Protein AF-A0A165WGK8-F1 (afdb_monomer_lite)

pLDDT: mean 76.33, std 13.28, range [49.16, 93.75]

Structure (mmCIF, N/CA/C/O backbone):
data_AF-A0A165WGK8-F1
#
_entry.id   AF-A0A165WGK8-F1
#
loop_
_atom_site.group_PDB
_atom_site.id
_atom_site.type_symbol
_atom_site.label_atom_id
_atom_site.label_alt_id
_atom_site.label_comp_id
_atom_site.label_asym_id
_atom_site.label_entity_id
_atom_site.label_seq_id
_atom_site.pdbx_PDB_ins_code
_atom_site.Cartn_x
_atom_site.Cartn_y
_atom_site.Cartn_z
_atom_site.occupancy
_atom_site.B_iso_or_equiv
_atom_site.auth_seq_id
_atom_site.auth_comp_id
_atom_site.auth_asym_id
_atom_site.auth_atom_id
_atom_site.pdbx_PDB_model_num
ATOM 1 N N . MET A 1 1 ? 7.327 5.674 -66.334 1.00 56.38 1 MET A N 1
ATOM 2 C CA . MET A 1 1 ? 7.448 6.555 -65.150 1.00 56.38 1 MET A CA 1
ATOM 3 C C . MET A 1 1 ? 8.064 5.752 -64.011 1.00 56.38 1 MET A C 1
ATOM 5 O O . MET A 1 1 ? 7.457 4.780 -63.579 1.00 56.38 1 MET A O 1
ATOM 9 N N . GLY A 1 2 ? 9.295 6.072 -63.603 1.00 68.62 2 GLY A N 1
ATOM 10 C CA . GLY A 1 2 ? 10.013 5.333 -62.555 1.00 68.62 2 GLY A CA 1
ATOM 11 C C . GLY A 1 2 ? 9.519 5.688 -61.149 1.00 68.62 2 GLY A C 1
ATOM 12 O O . GLY A 1 2 ? 9.158 6.834 -60.891 1.00 68.62 2 GLY A O 1
ATOM 13 N N . ARG A 1 3 ? 9.489 4.710 -60.235 1.00 69.25 3 ARG A N 1
ATOM 14 C CA . ARG A 1 3 ? 9.182 4.940 -58.815 1.00 69.25 3 ARG A CA 1
ATOM 15 C C . ARG A 1 3 ? 10.353 5.679 -58.163 1.00 69.25 3 ARG A C 1
ATOM 17 O O . ARG A 1 3 ? 11.430 5.109 -58.029 1.00 69.25 3 ARG A O 1
ATOM 24 N N . ILE A 1 4 ? 10.133 6.926 -57.756 1.00 75.62 4 ILE A N 1
ATOM 25 C CA . ILE A 1 4 ? 11.110 7.715 -56.997 1.00 75.62 4 ILE A CA 1
ATOM 26 C C . ILE A 1 4 ? 11.235 7.114 -55.590 1.00 75.62 4 ILE A C 1
ATOM 28 O O . ILE A 1 4 ? 10.229 6.784 -54.952 1.00 75.62 4 ILE A O 1
ATOM 32 N N . SER A 1 5 ? 12.467 6.933 -55.110 1.00 78.44 5 SER A N 1
ATOM 33 C CA . SER A 1 5 ? 12.721 6.446 -53.756 1.00 78.44 5 SER A CA 1
ATOM 34 C C . SER A 1 5 ? 12.249 7.470 -52.729 1.00 78.44 5 SER A C 1
ATOM 36 O O . SER A 1 5 ? 12.609 8.638 -52.785 1.00 78.44 5 SER A O 1
ATOM 38 N N . LYS A 1 6 ? 11.465 7.017 -51.746 1.00 84.06 6 LYS A N 1
ATOM 39 C CA . LYS A 1 6 ? 10.939 7.866 -50.663 1.00 84.06 6 LYS A CA 1
ATOM 40 C C . LYS A 1 6 ? 12.032 8.498 -49.783 1.00 84.06 6 LYS A C 1
ATOM 42 O O . LYS A 1 6 ? 11.754 9.472 -49.097 1.00 84.06 6 LYS A O 1
ATOM 47 N N . TYR A 1 7 ? 13.227 7.913 -49.775 1.00 90.44 7 TYR A N 1
ATOM 48 C CA . TYR A 1 7 ? 14.393 8.386 -49.032 1.00 90.44 7 TYR A CA 1
ATOM 49 C C . TYR A 1 7 ? 15.598 8.333 -49.959 1.00 90.44 7 TYR A C 1
ATOM 51 O O . TYR A 1 7 ? 15.768 7.334 -50.664 1.00 90.44 7 TYR A O 1
ATOM 59 N N . ASN A 1 8 ? 16.415 9.379 -49.939 1.00 88.31 8 ASN A N 1
ATOM 60 C CA . ASN A 1 8 ? 17.587 9.499 -50.800 1.00 88.31 8 ASN A CA 1
ATOM 61 C C . ASN A 1 8 ? 18.837 8.917 -50.133 1.00 88.31 8 ASN A C 1
ATOM 63 O O . ASN A 1 8 ? 19.767 8.510 -50.825 1.00 88.31 8 ASN A O 1
ATOM 67 N N . THR A 1 9 ? 18.848 8.814 -48.797 1.00 91.19 9 THR A N 1
ATOM 68 C CA . THR A 1 9 ? 19.961 8.219 -48.045 1.00 91.19 9 THR A CA 1
ATOM 69 C C . THR A 1 9 ? 19.500 7.178 -47.012 1.00 91.19 9 THR A C 1
ATOM 71 O O . THR A 1 9 ? 18.371 7.225 -46.503 1.00 91.19 9 THR A O 1
ATOM 74 N N . PRO A 1 10 ? 20.367 6.210 -46.649 1.00 90.50 10 PRO A N 1
ATOM 75 C CA . PRO A 1 10 ? 20.083 5.257 -45.574 1.00 90.50 10 PRO A CA 1
ATOM 76 C C . PRO A 1 10 ? 19.875 5.926 -44.209 1.00 90.50 10 PRO A C 1
ATOM 78 O O . PRO A 1 10 ? 19.089 5.431 -43.397 1.00 90.50 10 PRO A O 1
ATOM 81 N N . GLU A 1 11 ? 20.559 7.041 -43.947 1.00 89.69 11 GLU A N 1
ATOM 82 C CA . GLU A 1 11 ? 20.412 7.799 -42.703 1.00 89.69 11 GLU A CA 1
ATOM 83 C C . GLU A 1 11 ? 19.050 8.476 -42.607 1.00 89.69 11 GLU A C 1
ATOM 85 O O . GLU A 1 11 ? 18.370 8.338 -41.590 1.00 89.69 11 GLU A O 1
ATOM 90 N N . GLU A 1 12 ? 18.602 9.110 -43.690 1.00 90.62 12 GLU A N 1
ATOM 91 C CA . GLU A 1 12 ? 17.277 9.724 -43.783 1.00 90.62 12 GLU A CA 1
ATOM 92 C C . GLU A 1 12 ? 16.174 8.685 -43.531 1.00 90.62 12 GLU A C 1
ATOM 94 O O . GLU A 1 12 ? 15.241 8.913 -42.756 1.00 90.62 12 GLU A O 1
ATOM 99 N N . LYS A 1 13 ? 16.335 7.474 -44.083 1.00 93.75 13 LYS A N 1
ATOM 100 C CA . LYS A 1 13 ? 15.439 6.345 -43.806 1.00 93.75 13 LYS A CA 1
ATOM 101 C C . LYS A 1 13 ? 15.425 5.974 -42.317 1.00 93.75 13 LYS A C 1
ATOM 103 O O . LYS A 1 13 ? 14.349 5.764 -41.755 1.00 93.75 13 LYS A O 1
ATOM 108 N N . ARG A 1 14 ? 16.587 5.887 -41.657 1.00 90.75 14 ARG A N 1
ATOM 109 C CA . ARG A 1 14 ? 16.679 5.567 -40.216 1.00 90.75 14 ARG A CA 1
ATOM 110 C C . ARG A 1 14 ? 16.031 6.653 -39.355 1.00 90.75 14 ARG A C 1
ATOM 112 O O . ARG A 1 14 ? 15.270 6.322 -38.445 1.00 90.75 14 ARG A O 1
ATOM 119 N N . GLN A 1 15 ? 16.272 7.925 -39.667 1.00 90.38 15 GLN A N 1
ATOM 120 C CA . GLN A 1 15 ? 15.672 9.058 -38.960 1.00 90.38 15 GLN A CA 1
ATOM 121 C C . GLN A 1 15 ? 14.148 9.079 -39.120 1.00 90.38 15 GLN A C 1
ATOM 123 O O . GLN A 1 15 ? 13.426 9.218 -38.130 1.00 90.38 15 GLN A O 1
ATOM 128 N N . ALA A 1 16 ? 13.641 8.842 -40.332 1.00 88.44 16 ALA A N 1
ATOM 129 C CA . ALA A 1 16 ? 12.206 8.765 -40.589 1.00 88.44 16 ALA A CA 1
ATOM 130 C C . ALA A 1 16 ? 11.538 7.598 -39.841 1.00 88.44 16 ALA A C 1
ATOM 132 O O . ALA A 1 16 ? 10.451 7.758 -39.281 1.00 88.44 16 ALA A O 1
ATOM 133 N N . ILE A 1 17 ? 12.192 6.431 -39.776 1.00 89.19 17 ILE A N 1
ATOM 134 C CA . ILE A 1 17 ? 11.711 5.285 -38.989 1.00 89.19 17 ILE A CA 1
ATOM 135 C C . ILE A 1 17 ? 11.684 5.626 -37.494 1.00 89.19 17 ILE A C 1
ATOM 137 O O . ILE A 1 17 ? 10.695 5.330 -36.824 1.00 89.19 17 ILE A O 1
ATOM 141 N N . ALA A 1 18 ? 12.723 6.279 -36.966 1.00 89.38 18 ALA A N 1
ATOM 142 C CA . ALA A 1 18 ? 12.781 6.689 -35.564 1.00 89.38 18 ALA A CA 1
ATOM 143 C C . ALA A 1 18 ? 11.712 7.741 -35.212 1.00 89.38 18 ALA A C 1
ATOM 145 O O . ALA A 1 18 ? 11.077 7.660 -34.161 1.00 89.38 18 ALA A O 1
ATOM 146 N N . ALA A 1 19 ? 11.467 8.711 -36.094 1.00 87.88 19 ALA A N 1
ATOM 147 C CA . ALA A 1 19 ? 10.419 9.709 -35.904 1.00 87.88 19 ALA A CA 1
ATOM 148 C C . ALA A 1 19 ? 9.019 9.070 -35.927 1.00 87.88 19 ALA A C 1
ATOM 150 O O . ALA A 1 19 ? 8.189 9.349 -35.058 1.00 87.88 19 ALA A O 1
ATOM 151 N N . ASN A 1 20 ? 8.771 8.161 -36.874 1.00 88.31 20 ASN A N 1
ATOM 152 C CA . ASN A 1 20 ? 7.496 7.452 -36.972 1.00 88.31 20 ASN A CA 1
ATOM 153 C C . ASN A 1 20 ? 7.270 6.486 -35.807 1.00 88.31 20 ASN A C 1
ATOM 155 O O . ASN A 1 20 ? 6.150 6.403 -35.310 1.00 88.31 20 ASN A O 1
ATOM 159 N N . SER A 1 21 ? 8.308 5.797 -35.323 1.00 84.88 21 SER A N 1
ATOM 160 C CA . SER A 1 21 ? 8.182 4.911 -34.161 1.00 84.88 21 SER A CA 1
ATOM 161 C C . SER A 1 21 ? 7.860 5.691 -32.885 1.00 84.88 21 SER A C 1
ATOM 163 O O . SER A 1 21 ? 7.012 5.249 -32.110 1.00 84.88 21 SER A O 1
ATOM 165 N N . ARG A 1 22 ? 8.447 6.884 -32.699 1.00 85.62 22 ARG A N 1
ATOM 166 C CA . ARG A 1 22 ? 8.091 7.806 -31.605 1.00 85.62 22 ARG A CA 1
ATOM 167 C C . ARG A 1 22 ? 6.637 8.258 -31.709 1.00 85.62 22 ARG A C 1
ATOM 169 O O . ARG A 1 22 ? 5.906 8.138 -30.734 1.00 85.62 22 ARG A O 1
ATOM 176 N N . ARG A 1 23 ? 6.187 8.703 -32.887 1.00 86.25 23 ARG A N 1
ATOM 177 C CA . ARG A 1 23 ? 4.783 9.106 -33.102 1.00 86.25 23 ARG A CA 1
ATOM 178 C C . ARG A 1 23 ? 3.816 7.954 -32.832 1.00 86.25 23 ARG A C 1
ATOM 180 O O . ARG A 1 23 ? 2.864 8.120 -32.079 1.00 86.25 23 ARG A O 1
ATOM 187 N N . TYR A 1 24 ? 4.100 6.773 -33.378 1.00 86.19 24 TYR A N 1
ATOM 188 C CA . TYR A 1 24 ? 3.279 5.581 -33.181 1.00 86.19 24 TYR A CA 1
ATOM 189 C C . TYR A 1 24 ? 3.223 5.151 -31.710 1.00 86.19 24 TYR A C 1
ATOM 191 O O . TYR A 1 24 ? 2.157 4.789 -31.222 1.00 86.19 24 TYR A O 1
ATOM 199 N N . ALA A 1 25 ? 4.333 5.255 -30.974 1.00 85.31 25 ALA A N 1
ATOM 200 C CA . ALA A 1 25 ? 4.409 4.899 -29.557 1.00 85.31 25 ALA A CA 1
ATOM 201 C C . ALA A 1 25 ? 3.461 5.698 -28.644 1.00 85.31 25 ALA A C 1
ATOM 203 O O . ALA A 1 25 ? 3.138 5.208 -27.561 1.00 85.31 25 ALA A O 1
ATOM 204 N N . HIS A 1 26 ? 3.038 6.895 -29.059 1.00 86.62 26 HIS A N 1
ATOM 205 C CA . HIS A 1 26 ? 2.089 7.733 -28.320 1.00 86.62 26 HIS A CA 1
ATOM 206 C C . HIS A 1 26 ? 0.626 7.520 -28.732 1.00 86.62 26 HIS A C 1
ATOM 208 O O . HIS A 1 26 ? -0.263 8.054 -28.078 1.00 86.62 26 HIS A O 1
ATOM 214 N N . THR A 1 27 ? 0.363 6.734 -29.778 1.00 93.25 27 THR A N 1
ATOM 215 C CA . THR A 1 27 ? -1.004 6.355 -30.165 1.00 93.25 27 THR A CA 1
ATOM 216 C C . THR A 1 27 ? -1.530 5.222 -29.286 1.00 93.25 27 THR A C 1
ATOM 218 O O . THR A 1 27 ? -0.747 4.404 -28.794 1.00 93.25 27 THR A O 1
ATOM 221 N N . ASP A 1 28 ? -2.853 5.108 -29.156 1.00 92.62 28 ASP A N 1
ATOM 222 C CA . ASP A 1 28 ? -3.484 4.014 -28.404 1.00 92.62 28 ASP A CA 1
ATOM 223 C C . ASP A 1 28 ? -3.089 2.641 -28.958 1.00 92.62 28 ASP A C 1
ATOM 225 O O . ASP A 1 28 ? -2.654 1.767 -28.211 1.00 92.62 28 ASP A O 1
ATOM 229 N N . LYS A 1 29 ? -3.069 2.493 -30.290 1.00 90.25 29 LYS A N 1
ATOM 230 C CA . LYS A 1 29 ? -2.601 1.267 -30.961 1.00 90.25 29 LYS A CA 1
ATOM 231 C C . LYS A 1 29 ? -1.151 0.922 -30.607 1.00 90.25 29 LYS A C 1
ATOM 233 O O . LYS A 1 29 ? -0.817 -0.247 -30.407 1.00 90.25 29 LYS A O 1
ATOM 238 N N . GLY A 1 30 ? -0.274 1.923 -30.516 1.00 90.44 30 GLY A N 1
ATOM 23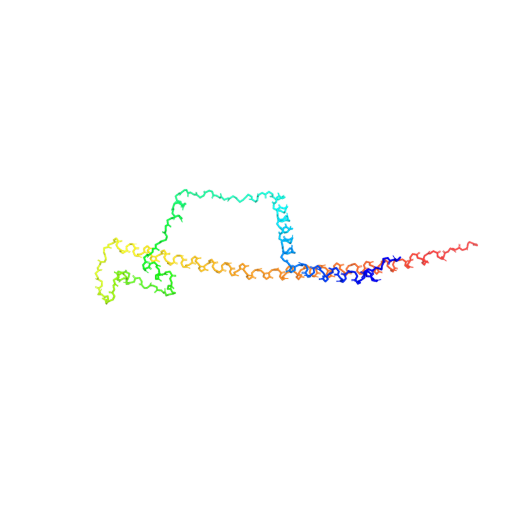9 C CA . GLY A 1 30 ? 1.116 1.729 -30.104 1.00 90.44 30 GLY A CA 1
ATOM 240 C C . GLY A 1 30 ? 1.257 1.345 -28.632 1.00 90.44 30 GLY A C 1
ATOM 241 O O . GLY A 1 30 ? 2.072 0.478 -28.295 1.00 90.44 30 GLY A O 1
ATOM 242 N N . ARG A 1 31 ? 0.439 1.939 -27.756 1.00 89.81 31 ARG A N 1
ATOM 243 C CA . ARG A 1 31 ? 0.371 1.588 -26.332 1.00 89.81 31 ARG A CA 1
ATOM 244 C C . ARG A 1 31 ? -0.134 0.157 -26.141 1.00 89.81 31 ARG A C 1
ATOM 246 O O . ARG A 1 31 ? 0.485 -0.595 -25.389 1.00 89.81 31 ARG A O 1
ATOM 253 N N . ASP A 1 32 ? -1.172 -0.248 -26.862 1.00 92.75 32 ASP A N 1
ATOM 254 C CA . ASP A 1 32 ? -1.734 -1.599 -26.794 1.00 92.75 32 ASP A CA 1
ATOM 255 C C . ASP A 1 32 ? -0.763 -2.654 -27.318 1.00 92.75 32 ASP A C 1
ATOM 257 O O . ASP A 1 32 ? -0.553 -3.681 -26.669 1.00 92.75 32 ASP A O 1
ATOM 261 N N . ALA A 1 33 ? -0.088 -2.386 -28.438 1.00 91.12 33 ALA A N 1
ATOM 262 C CA . ALA A 1 33 ? 0.957 -3.264 -28.957 1.00 91.12 33 ALA A CA 1
ATOM 263 C C . ALA A 1 33 ? 2.102 -3.453 -27.944 1.00 91.12 33 ALA A C 1
ATOM 265 O O . ALA A 1 33 ? 2.566 -4.576 -27.726 1.00 91.12 33 ALA A O 1
ATOM 266 N N . ARG A 1 34 ? 2.525 -2.374 -27.265 1.00 88.94 34 ARG A N 1
ATOM 267 C CA . ARG A 1 34 ? 3.537 -2.432 -26.198 1.00 88.94 34 ARG A CA 1
ATOM 268 C C . ARG A 1 34 ? 3.044 -3.210 -24.981 1.00 88.94 34 ARG A C 1
ATOM 270 O O . ARG A 1 34 ? 3.767 -4.060 -24.472 1.00 88.94 34 ARG A O 1
ATOM 277 N N . ASN A 1 35 ? 1.831 -2.944 -24.514 1.00 91.19 35 ASN A N 1
ATOM 278 C CA . ASN A 1 35 ? 1.245 -3.664 -23.385 1.00 91.19 35 ASN A CA 1
ATOM 279 C C . ASN A 1 35 ? 1.125 -5.161 -23.692 1.00 91.19 35 ASN A C 1
ATOM 281 O O . ASN A 1 35 ? 1.414 -6.001 -22.842 1.00 91.19 35 ASN A O 1
ATOM 285 N N . THR A 1 36 ? 0.751 -5.503 -24.922 1.00 92.62 36 THR A N 1
ATOM 286 C CA . THR A 1 36 ? 0.610 -6.889 -25.375 1.00 92.62 36 THR A CA 1
ATOM 287 C C . THR A 1 36 ? 1.961 -7.595 -25.429 1.00 92.62 36 THR A C 1
ATOM 289 O O . THR A 1 36 ? 2.092 -8.703 -24.905 1.00 92.62 36 THR A O 1
ATOM 292 N N . SER A 1 37 ? 2.995 -6.947 -25.977 1.00 89.62 37 SER A N 1
ATOM 293 C CA . SER A 1 37 ? 4.348 -7.512 -26.003 1.00 89.62 37 SER A CA 1
ATOM 294 C C . SER A 1 37 ? 4.934 -7.666 -24.598 1.00 89.62 37 SER A C 1
ATOM 296 O O . SER A 1 37 ? 5.518 -8.705 -24.293 1.00 89.62 37 SER A O 1
ATOM 298 N N . GLN A 1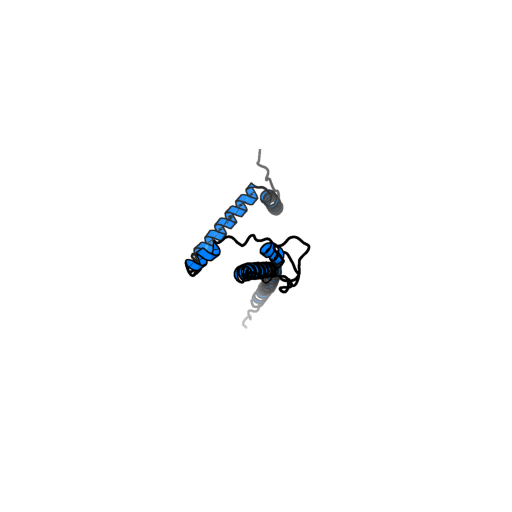 38 ? 4.701 -6.699 -23.703 1.00 91.38 38 GLN A N 1
ATOM 299 C CA . GLN A 1 38 ? 5.092 -6.792 -22.295 1.00 91.38 38 GLN A CA 1
ATOM 300 C C . GLN A 1 38 ? 4.369 -7.929 -21.571 1.00 91.38 38 GLN A C 1
ATOM 302 O O . GLN A 1 38 ? 5.016 -8.692 -20.857 1.00 91.38 38 GLN A O 1
ATOM 307 N N . ARG A 1 39 ? 3.057 -8.102 -21.780 1.00 88.06 39 ARG A N 1
ATOM 308 C CA . ARG A 1 39 ? 2.294 -9.233 -21.225 1.00 88.06 39 ARG A CA 1
ATOM 309 C C . ARG A 1 39 ? 2.823 -10.570 -21.735 1.00 88.06 39 ARG A C 1
ATOM 311 O O . ARG A 1 39 ? 2.988 -11.495 -20.945 1.00 88.06 39 ARG A O 1
ATOM 318 N N . ALA A 1 40 ? 3.116 -10.676 -23.030 1.00 88.69 40 ALA A N 1
ATOM 319 C CA . ALA A 1 40 ? 3.680 -11.888 -23.618 1.00 88.69 40 ALA A CA 1
ATOM 320 C C . ALA A 1 40 ? 5.080 -12.196 -23.061 1.00 88.69 40 ALA A C 1
ATOM 322 O O . ALA A 1 40 ? 5.361 -13.338 -22.700 1.00 88.69 40 ALA A O 1
ATOM 323 N N . ALA A 1 41 ? 5.939 -11.181 -22.931 1.00 86.69 41 ALA A N 1
ATOM 324 C CA . ALA A 1 41 ? 7.264 -11.314 -22.331 1.00 86.69 41 ALA A CA 1
ATOM 325 C C . ALA A 1 41 ? 7.180 -11.712 -20.851 1.00 86.69 41 ALA A C 1
ATOM 327 O O . ALA A 1 41 ? 7.884 -12.624 -20.424 1.00 86.69 41 ALA A O 1
ATOM 328 N N . TYR A 1 42 ? 6.281 -11.085 -20.086 1.00 85.25 42 TYR A N 1
ATOM 329 C CA . TYR A 1 42 ? 6.017 -11.444 -18.696 1.00 85.25 42 TYR A CA 1
ATOM 330 C C . TYR A 1 42 ? 5.589 -12.906 -18.593 1.00 85.25 42 TYR A C 1
ATOM 332 O O . TYR A 1 42 ? 6.248 -13.666 -17.897 1.00 85.25 42 TYR A O 1
ATOM 340 N N . ARG A 1 43 ? 4.587 -13.330 -19.376 1.00 81.31 43 ARG A N 1
ATOM 341 C CA . ARG A 1 43 ? 4.126 -14.726 -19.421 1.00 81.31 43 ARG A CA 1
ATOM 342 C C . ARG A 1 43 ? 5.250 -15.706 -19.748 1.00 81.31 43 ARG A C 1
ATOM 344 O O . ARG A 1 43 ? 5.351 -16.734 -19.091 1.00 81.31 43 ARG A O 1
ATOM 351 N N . ARG A 1 44 ? 6.110 -15.405 -20.727 1.00 82.31 44 ARG A N 1
ATOM 352 C CA . ARG A 1 44 ? 7.266 -16.257 -21.067 1.00 82.31 44 ARG A CA 1
ATOM 353 C C . ARG A 1 44 ? 8.269 -16.348 -19.917 1.00 82.31 44 ARG A C 1
ATOM 355 O O . ARG A 1 44 ? 8.750 -17.436 -19.610 1.00 82.31 44 ARG A O 1
ATOM 362 N N . ASN A 1 45 ? 8.558 -15.222 -19.271 1.00 75.62 45 ASN A N 1
ATOM 363 C CA . ASN A 1 45 ? 9.522 -15.154 -18.176 1.00 75.62 45 ASN A CA 1
ATOM 364 C C . ASN A 1 45 ? 9.001 -15.816 -16.895 1.00 75.62 45 ASN A C 1
ATOM 366 O O . ASN A 1 45 ? 9.782 -16.441 -16.181 1.00 75.62 45 ASN A O 1
ATOM 370 N N . THR A 1 46 ? 7.702 -15.707 -16.610 1.00 69.38 46 THR A N 1
ATOM 371 C CA . THR A 1 46 ? 7.072 -16.365 -15.460 1.00 69.38 46 THR A CA 1
ATOM 372 C C . THR A 1 46 ? 6.819 -17.846 -15.722 1.00 69.38 46 THR A C 1
ATOM 374 O O . THR A 1 46 ? 7.012 -18.652 -14.827 1.00 69.38 46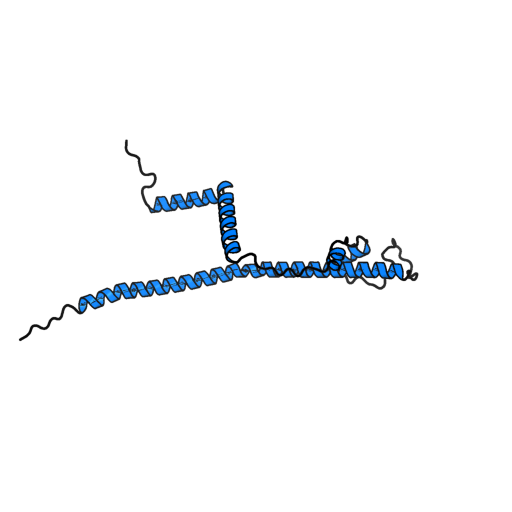 THR A O 1
ATOM 377 N N . SER A 1 47 ? 6.462 -18.237 -16.949 1.00 66.69 47 SER A N 1
ATOM 378 C CA . SER A 1 47 ? 6.235 -19.644 -17.311 1.00 66.69 47 SER A CA 1
ATOM 379 C C . SER A 1 47 ? 7.512 -20.485 -17.239 1.00 66.69 47 SER A C 1
ATOM 381 O O . SER A 1 47 ? 7.460 -21.616 -16.767 1.00 66.69 47 SER A O 1
ATOM 383 N N . ARG A 1 48 ? 8.671 -19.936 -17.635 1.00 63.31 48 ARG A N 1
ATOM 384 C CA . ARG A 1 48 ? 9.962 -20.649 -17.575 1.00 63.31 48 ARG A CA 1
ATOM 385 C C . ARG A 1 48 ? 10.443 -20.977 -16.160 1.00 63.31 48 ARG A C 1
ATOM 387 O O . ARG A 1 48 ? 11.271 -21.865 -16.014 1.00 63.31 48 ARG A O 1
ATOM 394 N N . LYS A 1 49 ? 9.962 -20.266 -15.138 1.00 64.50 49 LYS A N 1
ATOM 395 C CA . LYS A 1 49 ? 10.336 -20.497 -13.733 1.00 64.50 49 LYS A CA 1
ATOM 396 C C . LYS A 1 49 ? 9.304 -21.341 -12.970 1.00 64.50 49 LYS A C 1
ATOM 398 O O . LYS A 1 49 ? 9.448 -21.504 -11.764 1.00 64.50 49 LYS A O 1
ATOM 403 N N . GLY A 1 50 ? 8.287 -21.865 -13.667 1.00 60.47 50 GLY A N 1
ATOM 404 C CA . GLY 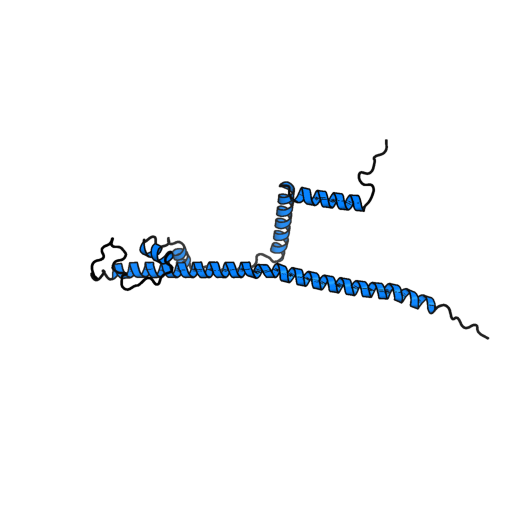A 1 50 ? 7.094 -22.439 -13.046 1.00 60.47 50 GLY A CA 1
ATOM 405 C C . GLY A 1 50 ? 6.285 -21.376 -12.289 1.00 60.47 50 GLY A C 1
ATOM 406 O O . GLY A 1 50 ? 6.746 -20.240 -12.127 1.00 60.47 50 GLY A O 1
ATOM 407 N N . PRO A 1 51 ? 5.069 -21.688 -11.809 1.00 60.81 51 PRO A N 1
ATOM 408 C CA . PRO A 1 51 ? 4.504 -20.896 -10.729 1.00 60.81 51 PRO A CA 1
ATOM 409 C C . PRO A 1 51 ? 5.559 -20.867 -9.622 1.00 60.81 51 PRO A C 1
ATOM 411 O O . PRO A 1 51 ? 6.021 -21.921 -9.185 1.00 60.81 51 PRO A O 1
ATOM 414 N N . SER A 1 52 ? 5.984 -19.668 -9.210 1.00 58.72 52 SER A N 1
ATOM 415 C CA . SER A 1 52 ? 6.652 -19.519 -7.920 1.00 58.72 52 SER A CA 1
ATOM 416 C C . SER A 1 52 ? 5.780 -20.294 -6.949 1.00 58.72 52 SER A C 1
ATOM 418 O O . SER A 1 52 ? 4.601 -19.968 -6.811 1.00 58.72 52 SER A O 1
ATOM 420 N N . VAL A 1 53 ? 6.313 -21.381 -6.389 1.00 54.69 53 VAL A N 1
ATOM 421 C CA . VAL A 1 53 ? 5.635 -22.119 -5.334 1.00 54.69 53 VAL A CA 1
ATOM 422 C C . VAL A 1 53 ? 5.641 -21.165 -4.153 1.00 54.69 53 VAL A C 1
ATOM 424 O O . VAL A 1 53 ? 6.532 -21.171 -3.309 1.00 54.69 53 VAL A O 1
ATOM 427 N N . THR A 1 54 ? 4.695 -20.234 -4.159 1.00 57.38 54 THR A N 1
ATOM 428 C CA . THR A 1 54 ? 4.321 -19.490 -2.982 1.00 57.38 54 THR A CA 1
ATOM 429 C C . THR A 1 54 ? 3.711 -20.554 -2.100 1.00 57.38 54 THR A C 1
ATOM 431 O O . THR A 1 54 ? 2.555 -20.928 -2.291 1.00 57.38 54 THR A O 1
ATOM 434 N N . TYR A 1 55 ? 4.520 -21.110 -1.201 1.00 56.97 55 TYR A N 1
ATOM 435 C CA . TYR A 1 55 ? 4.032 -21.839 -0.043 1.00 56.97 55 TYR A CA 1
ATOM 436 C C . TYR A 1 55 ? 3.200 -20.848 0.770 1.00 56.97 55 TYR A C 1
ATOM 438 O O . TYR A 1 55 ? 3.657 -20.237 1.731 1.00 56.97 55 TYR A O 1
ATOM 446 N N . THR A 1 56 ? 1.974 -20.603 0.322 1.00 63.56 56 THR A N 1
ATOM 447 C CA . THR A 1 56 ? 0.970 -19.932 1.119 1.00 63.56 56 THR A CA 1
ATOM 448 C C . THR A 1 56 ? 0.541 -20.981 2.119 1.00 63.56 56 THR A C 1
ATOM 450 O O . THR A 1 56 ? -0.270 -21.851 1.799 1.00 63.56 56 THR A O 1
ATOM 453 N N . HIS A 1 57 ? 1.166 -20.965 3.294 1.00 73.00 57 HIS A N 1
ATOM 454 C CA . HIS A 1 57 ? 0.699 -21.757 4.419 1.00 73.00 57 HIS A CA 1
ATOM 455 C C . HIS A 1 57 ? -0.806 -21.534 4.550 1.00 73.00 57 HIS A C 1
ATOM 457 O O . HIS A 1 57 ? -1.268 -20.392 4.617 1.00 73.00 57 HIS A O 1
ATOM 463 N N . THR A 1 58 ? -1.573 -22.620 4.486 1.00 77.00 58 THR A N 1
ATOM 464 C CA . THR A 1 58 ? -3.024 -22.550 4.600 1.00 77.00 58 THR A CA 1
ATOM 465 C C . THR A 1 58 ? -3.336 -21.996 5.982 1.00 77.00 58 THR A C 1
ATOM 467 O O . THR A 1 58 ? -2.977 -22.602 6.990 1.00 77.00 58 THR A O 1
ATOM 470 N N . LEU A 1 59 ? -3.924 -20.800 6.033 1.00 79.12 59 LEU A N 1
ATOM 471 C CA . LEU A 1 59 ? -4.256 -20.165 7.301 1.00 79.12 59 LEU A CA 1
ATOM 472 C C . LEU A 1 59 ? -5.298 -21.026 8.031 1.00 79.12 59 LEU A C 1
ATOM 474 O O . LEU A 1 59 ? -6.261 -21.467 7.394 1.00 79.12 59 LEU A O 1
ATOM 478 N N . PRO A 1 60 ? -5.137 -21.256 9.346 1.00 89.12 60 PRO A N 1
ATOM 479 C CA . PRO A 1 60 ? -6.170 -21.856 10.174 1.00 89.12 60 PRO A CA 1
ATOM 480 C C . PRO A 1 60 ? -7.531 -21.206 9.920 1.00 89.12 60 PRO A C 1
ATOM 482 O O . PRO A 1 60 ? -7.646 -19.980 9.827 1.00 89.12 60 PRO A O 1
ATOM 485 N N . ARG A 1 61 ? -8.574 -22.034 9.815 1.00 85.25 61 ARG A N 1
ATOM 486 C CA . ARG A 1 61 ? -9.933 -21.579 9.490 1.00 85.25 61 ARG A CA 1
ATOM 487 C C . ARG A 1 61 ? -10.455 -20.554 10.498 1.00 85.25 61 ARG A C 1
ATOM 489 O O . ARG A 1 61 ? -11.168 -19.635 10.110 1.00 85.25 61 ARG A O 1
ATOM 496 N N . ASP A 1 62 ? -10.032 -20.670 11.750 1.00 87.12 62 ASP A N 1
ATOM 497 C CA . ASP A 1 62 ? -10.403 -19.748 12.821 1.00 87.12 62 ASP A CA 1
ATOM 498 C C . ASP A 1 62 ? -9.833 -18.349 12.568 1.00 87.12 62 ASP A C 1
ATOM 500 O O . ASP A 1 62 ? -10.557 -17.361 12.658 1.00 87.12 62 ASP A O 1
ATOM 504 N N . LEU A 1 63 ? -8.572 -18.247 12.128 1.00 81.81 63 LEU A N 1
ATOM 505 C CA . LEU A 1 63 ? -7.969 -16.963 11.755 1.00 81.81 63 LEU A CA 1
ATOM 506 C C . LEU A 1 63 ? -8.684 -16.325 10.564 1.00 81.81 63 LEU A C 1
ATOM 508 O O . LEU A 1 63 ? -8.872 -15.111 10.545 1.00 81.81 63 LEU A O 1
ATOM 512 N N . LEU A 1 64 ? -9.123 -17.134 9.594 1.00 84.81 64 LEU A N 1
ATOM 513 C CA . LEU A 1 64 ? -9.935 -16.637 8.483 1.00 84.81 64 LEU A CA 1
ATOM 514 C C . LEU A 1 64 ? -11.276 -16.086 8.976 1.00 84.81 64 LEU A C 1
ATOM 516 O O . LEU A 1 64 ? -11.692 -15.027 8.519 1.00 84.81 64 LEU A O 1
ATOM 520 N N . GLN A 1 65 ? -11.931 -16.747 9.933 1.00 86.81 65 GLN A N 1
ATOM 521 C CA . GLN A 1 65 ? -13.170 -16.227 10.514 1.00 86.81 65 GLN A CA 1
ATOM 522 C C . GLN A 1 65 ? -12.947 -14.900 11.242 1.00 86.81 65 GLN A C 1
ATOM 524 O O . GLN A 1 65 ? -13.738 -13.978 11.062 1.00 86.81 65 GLN A O 1
ATOM 529 N N . TYR A 1 66 ? -11.866 -14.768 12.016 1.00 82.38 66 TYR A N 1
ATOM 530 C CA . TYR A 1 66 ? -11.533 -13.500 12.671 1.00 82.38 66 TYR A CA 1
ATOM 531 C C . TYR A 1 66 ? -11.203 -12.391 11.668 1.00 82.38 66 TYR A C 1
ATOM 533 O O . TYR A 1 66 ? -11.616 -11.256 11.878 1.00 82.38 66 TYR A O 1
ATOM 541 N N . ALA A 1 67 ? -10.530 -12.708 10.561 1.00 80.88 67 ALA A N 1
ATOM 542 C CA . ALA A 1 67 ? -10.189 -11.732 9.526 1.00 80.88 67 ALA A CA 1
ATOM 543 C C . ALA A 1 67 ? -11.407 -11.211 8.739 1.00 80.88 67 ALA A C 1
ATOM 545 O O . ALA A 1 67 ? -11.340 -10.128 8.164 1.00 80.88 67 ALA A O 1
ATOM 546 N N . VAL A 1 68 ? -12.502 -11.978 8.692 1.00 86.50 68 VAL A N 1
ATOM 547 C CA . VAL A 1 68 ? -13.748 -11.596 8.000 1.00 86.50 68 VAL A CA 1
ATOM 548 C C . VAL A 1 68 ? -14.695 -10.813 8.916 1.00 86.50 68 VAL A C 1
ATOM 550 O O . VAL A 1 68 ? -15.642 -10.193 8.431 1.00 86.50 68 VAL A O 1
ATOM 553 N N . LYS A 1 69 ? -14.452 -10.799 10.234 1.00 86.00 69 LYS A N 1
ATOM 554 C CA . LYS A 1 69 ? -15.268 -9.997 11.149 1.00 86.00 69 LYS A CA 1
ATOM 555 C C . LYS A 1 69 ? -15.140 -8.509 10.804 1.00 86.00 69 LYS A C 1
ATOM 557 O O . LYS A 1 69 ? -14.030 -8.041 10.536 1.00 86.00 69 LYS A O 1
ATOM 562 N N . PRO A 1 70 ? -16.258 -7.762 10.810 1.00 85.50 70 PRO A N 1
ATOM 563 C CA . PRO A 1 70 ? -16.203 -6.325 10.609 1.00 85.50 70 PRO A CA 1
ATOM 564 C C . PRO A 1 70 ? -15.364 -5.686 11.716 1.00 85.50 70 PRO A C 1
ATOM 566 O O . PRO A 1 70 ? -15.363 -6.147 12.860 1.00 85.50 70 PRO A O 1
ATOM 569 N N . LEU A 1 71 ? -14.643 -4.625 11.358 1.00 82.56 71 LEU A N 1
ATOM 570 C CA . LEU A 1 71 ? -13.967 -3.793 12.347 1.00 82.56 71 LEU A CA 1
ATOM 571 C C . LEU A 1 71 ? -15.007 -3.153 13.279 1.00 82.56 71 LEU A C 1
ATOM 573 O O . LEU A 1 71 ? -16.134 -2.906 12.835 1.00 82.56 71 LEU A O 1
ATOM 577 N N . PRO A 1 72 ? -14.637 -2.853 14.536 1.00 86.19 72 PRO A N 1
ATOM 578 C CA . PRO A 1 72 ? -15.492 -2.072 15.417 1.00 86.19 72 PRO A CA 1
ATOM 579 C C . PRO A 1 72 ? -15.862 -0.737 14.761 1.00 86.19 72 PRO A C 1
ATOM 581 O O . PRO A 1 72 ? -15.065 -0.142 14.035 1.00 86.19 72 PRO A O 1
ATOM 584 N N . SER A 1 73 ? -17.090 -0.284 14.993 1.00 85.88 73 SER A N 1
ATOM 585 C CA . SER A 1 73 ? -17.609 0.990 14.484 1.00 85.88 73 SER A CA 1
ATOM 586 C C . SER A 1 73 ? -18.025 1.932 15.610 1.00 85.88 73 SER A C 1
ATOM 588 O O . SER A 1 73 ? -18.806 2.846 15.367 1.00 85.88 73 SER A O 1
ATOM 590 N N . SER A 1 74 ? -17.574 1.670 16.837 1.00 86.25 74 SER A N 1
ATOM 591 C CA . SER A 1 74 ? -17.824 2.550 17.973 1.00 86.25 74 SER A CA 1
ATOM 592 C C . SER A 1 74 ? -17.096 3.877 17.784 1.00 86.25 74 SER A C 1
ATOM 594 O O . SER A 1 74 ? -16.010 3.937 17.193 1.00 86.25 74 SER A O 1
ATOM 596 N N . ASP A 1 75 ? -17.683 4.946 18.312 1.00 83.31 75 ASP A N 1
ATOM 597 C CA . ASP A 1 75 ? -17.093 6.284 18.244 1.00 83.31 75 ASP A CA 1
ATOM 598 C C . ASP A 1 75 ? -15.723 6.319 18.930 1.00 83.31 75 ASP A C 1
ATOM 600 O O . ASP A 1 75 ? -14.798 6.972 18.451 1.00 83.31 75 ASP A O 1
ATOM 604 N N . LEU A 1 76 ? -15.557 5.523 19.985 1.00 80.69 76 LEU A N 1
ATOM 605 C CA . LEU A 1 76 ? -14.313 5.339 20.723 1.00 80.69 76 LEU A CA 1
ATOM 606 C C . LEU A 1 76 ? -13.229 4.609 19.904 1.00 80.69 76 LEU A C 1
ATOM 608 O O . LEU A 1 76 ? -12.059 5.002 19.903 1.00 80.69 76 LEU A O 1
ATOM 612 N N . PHE A 1 77 ? -13.591 3.588 19.125 1.00 85.69 77 PHE A N 1
ATOM 613 C CA . PHE A 1 77 ? -12.657 2.989 18.168 1.00 85.69 77 PHE A CA 1
ATOM 614 C C . PHE A 1 77 ? -12.239 3.995 17.084 1.00 85.69 77 PHE A C 1
ATOM 616 O O . PHE A 1 77 ? -11.061 4.086 16.730 1.00 85.69 77 PHE A O 1
ATOM 623 N N . LEU A 1 78 ? -13.188 4.768 16.550 1.00 85.75 78 LEU A N 1
ATOM 624 C CA . LEU A 1 78 ? -12.912 5.745 15.497 1.00 85.75 78 LEU A CA 1
ATOM 625 C C . LEU A 1 78 ? -12.065 6.916 16.007 1.00 85.75 78 LEU A C 1
ATOM 627 O O . LEU A 1 78 ? -11.121 7.321 15.325 1.00 85.75 78 LEU A O 1
ATOM 631 N N . SER A 1 79 ? -12.339 7.423 17.209 1.00 83.06 79 SER A N 1
ATOM 632 C CA . SER A 1 79 ? -11.557 8.494 17.829 1.00 83.06 79 SER A CA 1
ATOM 633 C C . SER A 1 79 ? -10.113 8.047 18.044 1.00 83.06 79 SER A C 1
ATOM 635 O O . SER A 1 79 ? -9.186 8.702 17.568 1.00 83.06 79 SER A O 1
ATOM 637 N N . THR A 1 80 ? -9.901 6.860 18.619 1.00 83.56 80 THR A N 1
ATOM 638 C CA . THR A 1 80 ? -8.554 6.303 18.819 1.00 83.56 80 THR A CA 1
ATOM 639 C C . THR A 1 80 ? -7.841 5.950 17.511 1.00 83.56 80 THR A C 1
ATOM 641 O O . THR A 1 80 ? -6.609 5.970 17.447 1.00 83.56 80 THR A O 1
ATOM 644 N N . LEU A 1 81 ? -8.571 5.662 16.433 1.00 85.25 81 LEU A N 1
ATOM 645 C CA . LEU A 1 81 ? -7.982 5.438 15.113 1.00 85.25 81 LEU A CA 1
ATOM 646 C C . LEU A 1 81 ? -7.430 6.729 14.483 1.00 85.25 81 LEU A C 1
ATOM 648 O O . LEU A 1 81 ? -6.439 6.662 13.747 1.00 85.25 81 LEU A O 1
ATOM 652 N N . HIS A 1 82 ? -8.078 7.868 14.742 1.00 81.69 82 HIS A N 1
ATOM 653 C CA . HIS A 1 82 ? -7.784 9.159 14.116 1.00 81.69 82 HIS A CA 1
ATOM 654 C C . HIS A 1 82 ? -6.928 10.102 14.967 1.00 81.69 82 HIS A C 1
ATOM 656 O O . HIS A 1 82 ? -6.252 10.953 14.394 1.00 81.69 82 HIS A O 1
ATOM 662 N N . ASP A 1 83 ? -6.935 9.950 16.289 1.00 76.75 83 ASP A N 1
ATOM 663 C CA . ASP A 1 83 ? -6.199 10.824 17.198 1.00 76.75 83 ASP A CA 1
ATOM 664 C C . ASP A 1 83 ? -4.702 10.461 17.271 1.00 76.75 83 ASP A C 1
ATOM 666 O O . ASP A 1 83 ? -4.331 9.298 17.466 1.00 76.75 83 ASP A O 1
ATOM 670 N N . ASP A 1 84 ? -3.831 11.462 17.127 1.00 64.56 84 ASP A N 1
ATOM 671 C CA . ASP A 1 84 ? -2.372 11.339 17.264 1.00 64.56 84 ASP A CA 1
ATOM 672 C C . ASP A 1 84 ? -1.911 11.451 18.734 1.00 64.56 84 ASP A C 1
ATOM 674 O O . ASP A 1 84 ? -0.746 11.184 19.041 1.00 64.56 84 ASP A O 1
ATOM 678 N N . GLY A 1 85 ? -2.820 11.804 19.650 1.00 64.62 85 GLY A N 1
ATOM 679 C CA . GLY A 1 85 ? -2.558 11.954 21.078 1.00 64.62 85 GLY A CA 1
ATOM 680 C C . GLY A 1 85 ? -2.462 10.646 21.876 1.00 64.62 85 GLY A C 1
ATOM 681 O O . GLY A 1 85 ? -2.974 9.581 21.503 1.00 64.62 85 GLY A O 1
ATOM 682 N N . THR A 1 86 ? -1.802 10.741 23.035 1.00 59.72 86 THR A N 1
ATOM 683 C CA . THR A 1 86 ? -1.941 9.787 24.140 1.00 59.72 86 THR A CA 1
ATOM 684 C C . THR A 1 86 ? -3.356 9.908 24.686 1.00 59.72 86 THR A C 1
ATOM 686 O O . THR A 1 86 ? -3.622 10.743 25.542 1.00 59.72 86 THR A O 1
ATOM 689 N N . VAL A 1 87 ? -4.264 9.099 24.147 1.00 61.31 87 VAL A N 1
ATOM 690 C CA . VAL A 1 87 ? -5.572 8.810 24.743 1.00 61.31 87 VAL A CA 1
ATOM 691 C C . VAL A 1 87 ? -5.367 8.544 26.236 1.00 61.31 87 VAL A C 1
ATOM 693 O O . VAL A 1 87 ? -4.738 7.538 26.576 1.00 61.31 87 VAL A O 1
ATOM 696 N N . ASP A 1 88 ? -5.815 9.470 27.084 1.00 63.34 88 ASP A N 1
ATOM 697 C CA . ASP A 1 88 ? -5.757 9.335 28.536 1.00 63.34 88 ASP A CA 1
ATOM 698 C C . ASP A 1 88 ? -6.803 8.300 28.959 1.00 63.34 88 ASP A C 1
ATOM 700 O O . ASP A 1 88 ? -8.009 8.507 28.833 1.00 63.34 88 ASP A O 1
ATOM 704 N N . GLU A 1 89 ? -6.321 7.136 29.385 1.00 58.91 89 GLU A N 1
ATOM 705 C CA . GLU A 1 89 ? -7.148 5.988 29.766 1.00 58.91 89 GLU A CA 1
ATOM 706 C C . GLU A 1 89 ? -7.837 6.191 31.123 1.00 58.91 89 GLU A C 1
ATOM 708 O O . GLU A 1 89 ? -8.656 5.361 31.514 1.00 58.91 89 GLU A O 1
ATOM 713 N N . SER A 1 90 ? -7.530 7.279 31.840 1.00 63.62 90 SER A N 1
ATOM 714 C CA . SER A 1 90 ? -8.189 7.605 33.108 1.00 63.62 90 SER A CA 1
ATOM 715 C C . SER A 1 90 ? -9.660 8.014 32.947 1.00 63.62 90 SER A C 1
ATOM 717 O O . SER A 1 90 ? -10.431 7.827 33.887 1.00 63.62 90 SER A O 1
ATOM 719 N N . ASP A 1 91 ? -10.062 8.460 31.750 1.00 61.31 91 ASP A N 1
ATOM 720 C CA . ASP A 1 91 ? -11.427 8.910 31.440 1.00 61.31 91 ASP A CA 1
ATOM 721 C C . ASP A 1 91 ? -12.237 7.894 30.608 1.00 61.31 91 ASP A C 1
ATOM 723 O O . ASP A 1 91 ? -13.327 8.213 30.132 1.00 61.31 91 ASP A O 1
ATOM 727 N N . LEU A 1 92 ? -11.742 6.660 30.427 1.00 67.50 92 LEU A N 1
ATOM 728 C CA . LEU A 1 92 ? -12.371 5.633 29.573 1.00 67.50 92 LEU A CA 1
ATOM 729 C C . LEU A 1 92 ? -13.843 5.351 29.924 1.00 67.50 92 LEU A C 1
ATOM 731 O O . LEU A 1 92 ? -14.629 4.942 29.066 1.00 67.50 92 LEU A O 1
ATOM 735 N N . ASP A 1 93 ? -14.197 5.584 31.188 1.00 61.91 93 ASP A N 1
ATOM 736 C CA . ASP A 1 93 ? -15.526 5.374 31.746 1.00 61.91 93 ASP A CA 1
ATOM 737 C C . ASP A 1 93 ? -16.576 6.377 31.231 1.00 61.91 93 ASP A C 1
ATOM 739 O O . ASP A 1 93 ? -17.779 6.125 31.322 1.00 61.91 93 ASP A O 1
ATOM 743 N N . HIS A 1 94 ? -16.135 7.506 30.668 1.00 64.00 94 HIS A N 1
ATOM 744 C CA . HIS A 1 94 ? -16.984 8.660 30.356 1.00 64.00 94 HIS A CA 1
ATOM 745 C C . HIS A 1 94 ? -17.104 8.964 28.862 1.00 64.00 94 HIS A C 1
ATOM 747 O O . HIS A 1 94 ? -17.872 9.845 28.487 1.00 64.00 94 HIS A O 1
ATOM 753 N N . TRP A 1 95 ? -16.372 8.250 28.007 1.00 64.94 95 TRP A N 1
ATOM 754 C CA . TRP A 1 95 ? -16.230 8.586 26.584 1.00 64.94 95 TRP A CA 1
ATOM 755 C C . TRP A 1 95 ? -17.485 8.344 25.737 1.00 64.94 95 TRP A C 1
ATOM 757 O O . TRP A 1 95 ? -17.630 8.971 24.690 1.00 64.94 95 TRP A O 1
ATOM 767 N N . ASP A 1 96 ? -18.400 7.490 26.200 1.00 62.88 96 ASP A N 1
ATOM 768 C CA . ASP A 1 96 ? -19.683 7.239 25.527 1.00 62.88 96 ASP A CA 1
ATOM 769 C C . ASP A 1 96 ? -20.793 8.220 25.958 1.00 62.88 96 ASP A C 1
ATOM 771 O O . ASP A 1 96 ? -21.908 8.177 25.432 1.00 62.88 96 ASP A O 1
ATOM 775 N N . LEU A 1 97 ? -20.530 9.097 26.934 1.00 62.44 97 LEU A N 1
ATOM 776 C CA . LEU A 1 97 ? -21.519 10.037 27.463 1.00 62.44 97 LEU A CA 1
ATOM 777 C C . LEU A 1 97 ? -21.369 11.418 26.800 1.00 62.44 97 LEU A C 1
ATOM 779 O O . LEU A 1 97 ? -20.255 11.889 26.602 1.00 62.44 97 LEU A O 1
ATOM 783 N N . PRO A 1 98 ? -22.461 12.127 26.467 1.00 57.75 98 PRO A N 1
ATOM 784 C CA . PRO A 1 98 ? -22.360 13.511 26.016 1.00 57.75 98 PRO A CA 1
ATOM 785 C C . PRO A 1 98 ? -21.920 14.429 27.176 1.00 57.75 98 PRO A C 1
ATOM 787 O O . PRO A 1 98 ? -22.360 14.228 28.312 1.00 57.75 98 PRO A O 1
ATOM 790 N N . PRO A 1 99 ? -21.092 15.462 26.923 1.00 61.75 99 PRO A N 1
ATOM 791 C CA . PRO A 1 99 ? -20.668 16.396 27.963 1.00 61.75 99 PRO A CA 1
ATOM 792 C C . PRO A 1 99 ? -21.869 17.159 28.556 1.00 61.75 99 PRO A C 1
ATOM 794 O O . PRO A 1 99 ? -22.819 17.457 27.824 1.00 61.75 99 PRO A O 1
ATOM 797 N N . PRO A 1 100 ? -21.830 17.548 29.849 1.00 67.38 100 PRO A N 1
ATOM 798 C CA . PRO A 1 100 ? -20.675 17.557 30.757 1.00 67.38 100 PRO A CA 1
ATOM 799 C C . PRO A 1 100 ? -20.485 16.262 31.572 1.00 67.38 100 PRO A C 1
ATOM 801 O O . PRO A 1 100 ? -21.418 15.755 32.191 1.00 67.38 100 PRO A O 1
ATOM 804 N N . TYR A 1 101 ? -19.245 15.769 31.628 1.00 60.84 101 TYR A N 1
ATOM 805 C CA . TYR A 1 101 ? -18.882 14.519 32.305 1.00 60.84 101 TYR A CA 1
ATOM 806 C C . TYR A 1 101 ? -18.930 14.657 33.837 1.00 60.84 101 TYR A C 1
ATOM 808 O O . TYR A 1 101 ? -18.228 15.481 34.429 1.00 60.84 101 TYR A O 1
ATOM 816 N N . THR A 1 102 ? -19.754 13.847 34.503 1.00 57.62 102 THR A N 1
ATOM 817 C CA . THR A 1 102 ? -19.806 13.744 35.969 1.00 57.62 102 THR A CA 1
ATOM 818 C C . THR A 1 102 ? -18.727 12.786 36.484 1.00 57.62 102 THR A C 1
ATOM 820 O O . THR A 1 102 ? -18.510 11.712 35.927 1.00 57.62 102 THR A O 1
ATOM 823 N N . ARG A 1 103 ? -18.028 13.167 37.566 1.00 54.12 103 ARG A N 1
ATOM 824 C CA . ARG A 1 103 ? -16.937 12.373 38.165 1.00 54.12 103 ARG A CA 1
ATOM 825 C C . ARG A 1 103 ? -17.365 10.924 38.465 1.00 54.12 103 ARG A C 1
ATOM 827 O O . ARG A 1 103 ? -18.399 10.704 39.089 1.00 54.12 103 ARG A O 1
ATOM 834 N N . SER A 1 104 ? -16.519 9.997 38.001 1.00 53.56 104 SER A N 1
ATOM 835 C CA . SER A 1 104 ? -16.541 8.522 38.067 1.00 53.56 104 SER A CA 1
ATOM 836 C C . SER A 1 104 ? -17.703 7.866 38.826 1.00 53.56 104 SER A C 1
ATOM 838 O O . SER A 1 104 ? -17.637 7.640 40.038 1.00 53.56 104 SER A O 1
ATOM 840 N N . GLN A 1 105 ? -18.725 7.450 38.081 1.00 56.34 105 GLN A N 1
ATOM 841 C CA . GLN A 1 105 ? -19.492 6.264 38.446 1.00 56.34 105 GLN A CA 1
ATOM 842 C C . GLN A 1 105 ? -18.724 5.059 37.915 1.00 56.34 105 GLN A C 1
ATOM 844 O O . GLN A 1 105 ? -18.400 5.016 36.735 1.00 56.34 105 GLN A O 1
ATOM 849 N N . THR A 1 106 ? -18.415 4.112 38.797 1.00 60.91 106 THR A N 1
ATOM 850 C CA . THR A 1 106 ? -17.811 2.821 38.457 1.00 60.91 106 THR A CA 1
ATOM 851 C C . THR A 1 106 ? -18.585 2.191 37.307 1.00 60.91 106 THR A C 1
ATOM 853 O O . THR A 1 106 ? -19.729 1.765 37.510 1.00 60.91 106 THR A O 1
ATOM 856 N N . LEU A 1 107 ? -17.994 2.147 36.111 1.00 59.84 107 LEU A N 1
ATOM 857 C CA . LEU A 1 107 ? -18.579 1.395 35.014 1.00 59.84 107 LEU A CA 1
ATOM 858 C C . LEU A 1 107 ? -18.811 -0.054 35.450 1.00 59.84 107 LEU A C 1
ATOM 860 O O . LEU A 1 107 ? -18.028 -0.654 36.192 1.00 59.84 107 LEU A O 1
ATOM 864 N N . SER A 1 108 ? -19.885 -0.645 34.928 1.00 66.69 108 SER A N 1
ATOM 865 C CA . SER A 1 108 ? -19.998 -2.099 34.877 1.00 66.69 108 SER A CA 1
ATOM 866 C C . SER A 1 108 ? -18.705 -2.663 34.281 1.00 66.69 108 SER A C 1
ATOM 868 O O . SER A 1 108 ? -18.289 -2.229 33.204 1.00 66.69 108 SER A O 1
ATOM 870 N N . SER A 1 109 ? -18.098 -3.660 34.936 1.00 72.94 109 SER A N 1
ATOM 871 C CA . SER A 1 109 ? -16.871 -4.321 34.461 1.00 72.94 109 SER A CA 1
ATOM 872 C C . SER A 1 109 ? -16.961 -4.758 32.988 1.00 72.94 109 SER A C 1
ATOM 874 O O . SER A 1 109 ? -15.945 -4.776 32.294 1.00 72.94 109 SER A O 1
ATOM 876 N N . SER A 1 110 ? -18.169 -5.046 32.484 1.00 79.75 110 SER A N 1
ATOM 877 C CA . SER A 1 110 ? -18.401 -5.390 31.078 1.00 79.75 110 SER A CA 1
ATOM 878 C C . SER A 1 110 ? -18.240 -4.207 30.118 1.00 79.75 110 SER A C 1
ATOM 880 O O . SER A 1 110 ? -17.671 -4.382 29.047 1.00 79.75 110 SER A O 1
ATOM 882 N N . ALA A 1 111 ? -18.739 -3.022 30.478 1.00 76.50 111 ALA A N 1
ATOM 883 C CA . ALA A 1 111 ? -18.667 -1.828 29.634 1.00 76.50 111 ALA A CA 1
ATOM 884 C C . ALA A 1 111 ? -17.221 -1.331 29.542 1.00 76.50 111 ALA A C 1
ATOM 886 O O . ALA A 1 111 ? -16.715 -1.098 28.449 1.00 76.50 111 ALA A O 1
ATOM 887 N N . TYR A 1 112 ? -16.520 -1.318 30.678 1.00 78.06 112 TYR A N 1
ATOM 888 C CA . TYR A 1 112 ? -15.093 -1.010 30.723 1.00 78.06 112 TYR A CA 1
ATOM 889 C C . TYR A 1 112 ? -14.273 -1.941 29.817 1.00 78.06 112 TYR A C 1
ATOM 891 O O . TYR A 1 112 ? -13.431 -1.486 29.045 1.00 78.06 112 TYR A O 1
ATOM 899 N N . ALA A 1 113 ? -14.548 -3.250 29.854 1.00 80.62 113 ALA A N 1
ATOM 900 C CA . ALA A 1 113 ? -13.847 -4.218 29.015 1.00 80.62 113 ALA A CA 1
ATOM 901 C C . ALA A 1 113 ? -14.105 -4.003 27.512 1.00 80.62 113 ALA A C 1
ATOM 903 O O . ALA A 1 113 ? -13.175 -4.126 26.718 1.00 80.62 113 ALA A O 1
ATOM 904 N N . ILE A 1 114 ? -15.340 -3.672 27.118 1.00 83.62 114 ILE A N 1
ATOM 905 C CA . ILE A 1 114 ? -15.687 -3.372 25.719 1.00 83.62 114 ILE A CA 1
ATOM 906 C C . ILE A 1 114 ? -14.935 -2.120 25.248 1.00 83.62 114 ILE A C 1
ATOM 908 O O . ILE A 1 114 ? -14.265 -2.160 24.215 1.00 83.62 114 ILE A O 1
ATOM 912 N N . ASN A 1 115 ? -14.953 -1.056 26.050 1.00 82.31 115 ASN A N 1
ATOM 913 C CA . ASN A 1 115 ? -14.291 0.205 25.719 1.00 82.31 115 ASN A CA 1
ATOM 914 C C . ASN A 1 115 ? -12.769 0.024 25.631 1.00 82.31 115 ASN A C 1
ATOM 916 O O . ASN A 1 115 ? -12.124 0.499 24.696 1.00 82.31 115 ASN A O 1
ATOM 920 N N . LEU A 1 116 ? -12.182 -0.760 26.538 1.00 82.88 116 LEU A N 1
ATOM 921 C CA . LEU A 1 116 ? -10.761 -1.094 26.486 1.00 82.88 116 LEU A CA 1
ATOM 922 C C . LEU A 1 116 ? -10.396 -1.856 25.203 1.00 82.88 116 LEU A C 1
ATOM 924 O O . LEU A 1 116 ? -9.384 -1.557 24.565 1.00 82.88 116 LEU A O 1
ATOM 928 N N . VAL A 1 117 ? -11.222 -2.825 24.803 1.00 85.56 117 VAL A N 1
ATOM 929 C CA . VAL A 1 117 ? -11.020 -3.590 23.566 1.00 85.56 117 VAL A CA 1
ATOM 930 C C . VAL A 1 117 ? -11.034 -2.667 22.346 1.00 85.56 117 VAL A C 1
ATOM 932 O O . VAL A 1 117 ? -10.171 -2.797 21.474 1.00 85.56 117 VAL A O 1
ATOM 935 N N . ASP A 1 118 ? -11.955 -1.713 22.294 1.00 85.50 118 ASP A N 1
ATOM 936 C CA . ASP A 1 118 ? -12.072 -0.769 21.184 1.00 85.50 118 ASP A CA 1
ATOM 937 C C . ASP A 1 118 ? -10.880 0.196 21.102 1.00 85.50 118 ASP A C 1
ATOM 939 O O . ASP A 1 118 ? -10.308 0.361 20.018 1.00 85.50 118 ASP A O 1
ATOM 943 N N . VAL A 1 119 ? -10.409 0.739 22.233 1.00 83.50 119 VAL A N 1
ATOM 944 C CA . VAL A 1 119 ? -9.178 1.555 22.279 1.00 83.50 119 VAL A CA 1
ATOM 945 C C . VAL A 1 119 ? -7.965 0.765 21.797 1.00 83.50 119 VAL A C 1
ATOM 947 O O . VAL A 1 119 ? -7.171 1.254 20.983 1.00 83.50 119 VAL A O 1
ATOM 950 N N . VAL A 1 120 ? -7.800 -0.469 22.283 1.00 83.69 120 VAL A N 1
ATOM 951 C CA . VAL A 1 120 ? -6.662 -1.320 21.911 1.00 83.69 120 VAL A CA 1
ATOM 952 C C . VAL A 1 120 ? -6.703 -1.647 20.418 1.00 83.69 120 VAL A C 1
ATOM 954 O O . VAL A 1 120 ? -5.671 -1.562 19.741 1.00 83.69 120 VAL A O 1
ATOM 957 N N . HIS A 1 121 ? -7.877 -1.970 19.869 1.00 86.69 121 HIS A N 1
ATOM 958 C CA . HIS A 1 121 ? -8.035 -2.221 18.438 1.00 86.69 121 HIS A CA 1
ATOM 959 C C . HIS A 1 121 ? -7.738 -0.981 17.592 1.00 86.69 121 HIS A C 1
ATOM 961 O O . HIS A 1 121 ? -6.997 -1.092 16.608 1.00 86.69 121 HIS A O 1
ATOM 967 N N . GLY A 1 122 ? -8.251 0.191 17.976 1.00 86.19 122 GLY A N 1
ATOM 968 C CA . GLY A 1 122 ? -8.012 1.447 17.261 1.00 86.19 122 GLY A CA 1
ATOM 969 C C . GLY A 1 122 ? -6.525 1.801 17.211 1.00 86.19 122 GLY A C 1
ATOM 970 O O . GLY A 1 122 ? -5.963 2.014 16.129 1.00 86.19 122 GLY A O 1
ATOM 971 N N . ARG A 1 123 ? -5.835 1.731 18.359 1.00 83.69 123 ARG A N 1
ATOM 972 C CA . ARG A 1 123 ? -4.380 1.958 18.459 1.00 83.69 123 ARG A CA 1
ATOM 973 C C . ARG A 1 123 ? -3.567 0.961 17.631 1.00 83.69 123 ARG A C 1
ATOM 975 O O . ARG A 1 123 ? -2.646 1.361 16.912 1.00 83.69 123 ARG A O 1
ATOM 982 N N . ASN A 1 124 ? -3.897 -0.329 17.702 1.00 85.12 124 ASN A N 1
ATOM 983 C CA . ASN A 1 124 ? -3.197 -1.361 16.935 1.00 85.12 124 ASN A CA 1
ATOM 984 C C . ASN A 1 124 ? -3.358 -1.140 15.426 1.00 85.12 124 ASN A C 1
ATOM 986 O O . ASN A 1 124 ? -2.371 -1.187 14.685 1.00 85.12 124 ASN A O 1
ATOM 990 N N . LEU A 1 125 ? -4.577 -0.843 14.964 1.00 88.19 125 LEU A N 1
ATOM 991 C CA . LEU A 1 125 ? -4.836 -0.570 13.553 1.00 88.19 125 LEU A CA 1
ATOM 992 C C . LEU A 1 125 ? -4.081 0.676 13.073 1.00 88.19 125 LEU A C 1
ATOM 994 O O . LEU A 1 125 ? -3.494 0.668 11.987 1.00 88.19 125 LEU A O 1
ATOM 998 N N . ARG A 1 126 ? -4.039 1.729 13.894 1.00 86.25 126 ARG A N 1
ATOM 999 C CA . ARG A 1 126 ? -3.266 2.945 13.620 1.00 86.25 126 ARG A CA 1
ATOM 1000 C C . ARG A 1 126 ? -1.775 2.643 13.452 1.00 86.25 126 ARG A C 1
ATOM 1002 O O . ARG A 1 126 ? -1.184 3.047 12.446 1.00 86.25 126 ARG A O 1
ATOM 1009 N N . ARG A 1 127 ? -1.178 1.878 14.375 1.00 84.56 127 ARG A N 1
ATOM 1010 C CA . ARG A 1 127 ? 0.229 1.445 14.292 1.00 84.56 127 ARG A CA 1
ATOM 1011 C C . ARG A 1 127 ? 0.497 0.665 13.005 1.00 84.56 127 ARG A C 1
ATOM 1013 O O . ARG A 1 127 ? 1.408 1.019 12.261 1.00 84.56 127 ARG A O 1
ATOM 1020 N N . HIS A 1 128 ? -0.340 -0.318 12.680 1.00 87.38 128 HIS A N 1
ATOM 1021 C CA . HIS A 1 128 ? -0.179 -1.108 11.457 1.00 87.38 128 HIS A CA 1
ATOM 1022 C C . HIS A 1 128 ? -0.306 -0.278 10.176 1.00 87.38 128 HIS A C 1
ATOM 1024 O O . HIS A 1 128 ? 0.423 -0.516 9.209 1.00 87.38 128 HIS A O 1
ATOM 1030 N N . ARG A 1 129 ? -1.195 0.725 10.150 1.00 89.62 129 ARG A N 1
ATOM 1031 C CA . ARG A 1 129 ? -1.288 1.670 9.027 1.00 89.62 129 ARG A CA 1
ATOM 1032 C C . ARG A 1 129 ? -0.012 2.494 8.880 1.00 89.62 129 ARG A C 1
ATOM 1034 O O . ARG A 1 129 ? 0.448 2.671 7.754 1.00 89.62 129 ARG A O 1
ATOM 1041 N N . LYS A 1 130 ? 0.567 2.966 9.988 1.00 87.44 130 LYS A N 1
ATOM 1042 C CA . LYS A 1 130 ? 1.843 3.694 9.985 1.00 87.44 130 LYS A CA 1
ATOM 1043 C C . LYS A 1 130 ? 2.977 2.817 9.451 1.00 87.44 130 LYS A C 1
ATOM 1045 O O . LYS A 1 130 ? 3.552 3.157 8.427 1.00 87.44 130 LYS A O 1
ATOM 1050 N N . GLU A 1 131 ? 3.171 1.629 10.016 1.00 88.12 131 GLU A N 1
ATOM 1051 C CA . GLU A 1 131 ? 4.170 0.656 9.543 1.00 88.12 131 GLU A CA 1
ATOM 1052 C C . GLU A 1 131 ? 3.980 0.279 8.063 1.00 88.12 131 GLU A C 1
ATOM 1054 O O . GLU A 1 131 ? 4.936 0.042 7.327 1.00 88.12 131 GLU A O 1
ATOM 1059 N N . GLY A 1 132 ? 2.730 0.176 7.601 1.00 89.56 132 GLY A N 1
ATOM 1060 C CA . GLY A 1 132 ? 2.409 -0.065 6.196 1.00 89.56 132 GLY A CA 1
ATOM 1061 C C . GLY A 1 132 ? 2.836 1.086 5.283 1.00 89.56 132 GLY A C 1
ATOM 1062 O O . GLY A 1 132 ? 3.396 0.834 4.213 1.00 89.56 132 GLY A O 1
ATOM 1063 N N . ARG A 1 133 ? 2.603 2.335 5.706 1.00 88.62 133 ARG A N 1
ATOM 1064 C CA . ARG A 1 133 ? 3.057 3.535 4.988 1.00 88.62 133 ARG A CA 1
ATOM 1065 C C . ARG A 1 133 ? 4.578 3.613 4.956 1.00 88.62 133 ARG A C 1
ATOM 1067 O O . ARG A 1 133 ? 5.122 3.727 3.862 1.00 88.62 133 ARG A O 1
ATOM 1074 N N . ASP A 1 134 ? 5.235 3.427 6.096 1.00 88.56 134 ASP A N 1
ATOM 1075 C CA . ASP A 1 134 ? 6.695 3.481 6.221 1.00 88.56 134 ASP A CA 1
ATOM 1076 C C . ASP A 1 134 ? 7.361 2.421 5.328 1.00 88.56 134 ASP A C 1
ATOM 1078 O O . ASP A 1 134 ? 8.269 2.720 4.554 1.00 88.56 134 ASP A O 1
ATOM 1082 N N . ARG A 1 135 ? 6.840 1.183 5.327 1.00 85.69 135 ARG A N 1
ATOM 1083 C CA . ARG A 1 135 ? 7.302 0.131 4.404 1.00 85.69 135 ARG A CA 1
ATOM 1084 C C . ARG A 1 135 ? 7.108 0.524 2.944 1.00 85.69 135 ARG A C 1
ATOM 1086 O O . ARG A 1 135 ? 7.983 0.280 2.119 1.00 85.69 135 ARG A O 1
ATOM 1093 N N . MET A 1 136 ? 5.954 1.091 2.591 1.00 82.38 136 MET A N 1
ATOM 1094 C CA . MET A 1 136 ? 5.686 1.506 1.214 1.00 82.38 136 MET A CA 1
ATOM 1095 C C . MET A 1 136 ? 6.613 2.643 0.776 1.00 82.38 136 MET A C 1
ATOM 1097 O O . MET A 1 136 ? 7.039 2.668 -0.380 1.00 82.38 136 MET A O 1
ATOM 1101 N N . GLU A 1 137 ? 6.925 3.564 1.680 1.00 86.12 137 GLU A N 1
ATOM 1102 C CA . GLU A 1 137 ? 7.875 4.645 1.459 1.00 86.12 137 GLU A CA 1
ATOM 1103 C C . GLU A 1 137 ? 9.298 4.115 1.274 1.00 86.12 137 GLU A C 1
ATOM 1105 O O . GLU A 1 137 ? 9.931 4.463 0.280 1.00 86.12 137 GLU A O 1
ATOM 1110 N N . ASP A 1 138 ? 9.747 3.174 2.109 1.00 83.50 138 ASP A N 1
ATOM 1111 C CA . ASP A 1 138 ? 11.028 2.477 1.937 1.00 83.50 138 ASP A CA 1
ATOM 1112 C C . ASP A 1 138 ? 11.096 1.733 0.587 1.00 83.50 138 ASP A C 1
ATOM 1114 O O . ASP A 1 138 ? 12.051 1.854 -0.179 1.00 83.50 138 ASP A O 1
ATOM 1118 N N . TYR A 1 139 ? 10.033 1.034 0.179 1.00 76.31 139 TYR A N 1
ATOM 1119 C CA . TYR A 1 139 ? 9.991 0.427 -1.158 1.00 76.31 139 TYR A CA 1
ATOM 1120 C C . TYR A 1 139 ? 10.044 1.458 -2.296 1.00 76.31 139 TYR A C 1
ATOM 1122 O O . TYR A 1 139 ? 10.601 1.177 -3.366 1.00 76.31 139 TYR A O 1
ATOM 1130 N N . ARG A 1 140 ? 9.445 2.639 -2.111 1.00 74.88 140 ARG A N 1
ATOM 1131 C CA . ARG A 1 140 ? 9.485 3.726 -3.099 1.00 74.88 140 ARG A CA 1
ATOM 1132 C C . ARG A 1 140 ? 10.864 4.373 -3.151 1.00 74.88 140 ARG A C 1
ATOM 1134 O O . ARG A 1 140 ? 11.351 4.583 -4.258 1.00 74.88 140 ARG A O 1
ATOM 1141 N N . SER A 1 141 ? 11.509 4.624 -2.017 1.00 73.75 141 SER A N 1
ATOM 1142 C CA . SER A 1 141 ? 12.862 5.186 -1.955 1.00 73.75 141 SER A CA 1
ATOM 1143 C C . SER A 1 141 ? 13.892 4.209 -2.535 1.00 73.75 141 SER A C 1
ATOM 1145 O O . SER A 1 141 ? 14.754 4.606 -3.322 1.00 73.75 141 SER A O 1
ATOM 1147 N N . ARG A 1 142 ? 13.713 2.900 -2.316 1.00 66.94 142 ARG A N 1
ATOM 1148 C CA . ARG A 1 142 ? 14.495 1.843 -2.979 1.00 66.94 142 ARG A CA 1
ATOM 1149 C C . ARG A 1 142 ? 14.336 1.814 -4.503 1.00 66.94 142 ARG A C 1
ATOM 1151 O O . ARG A 1 142 ? 15.203 1.262 -5.174 1.00 66.94 142 ARG A O 1
ATOM 1158 N N . LYS A 1 143 ? 13.315 2.433 -5.122 1.00 55.66 143 LYS A N 1
ATOM 1159 C CA . LYS A 1 143 ? 13.280 2.584 -6.600 1.00 55.66 143 LYS A CA 1
ATOM 1160 C C . LYS A 1 143 ? 14.417 3.456 -7.142 1.00 55.66 143 LYS A C 1
ATOM 1162 O O . LYS A 1 143 ? 14.693 3.358 -8.340 1.00 55.66 143 LYS A O 1
ATOM 1167 N N . ASN A 1 144 ? 15.137 4.193 -6.295 1.00 54.44 144 ASN A N 1
ATOM 1168 C CA . ASN A 1 144 ? 16.394 4.843 -6.668 1.00 54.44 144 ASN A CA 1
ATOM 1169 C C . ASN A 1 144 ? 17.508 3.828 -7.021 1.00 54.44 144 ASN A C 1
ATOM 1171 O O . ASN A 1 144 ? 18.462 4.193 -7.705 1.00 54.44 144 ASN A O 1
ATOM 1175 N N . LEU A 1 145 ? 17.341 2.524 -6.726 1.00 56.25 145 LEU A N 1
ATOM 1176 C CA . LEU A 1 145 ? 18.189 1.457 -7.285 1.00 56.25 145 LEU A CA 1
ATOM 1177 C C . LEU A 1 145 ? 18.093 1.336 -8.812 1.00 56.25 145 LEU A C 1
ATOM 1179 O O . LEU A 1 145 ? 19.001 0.784 -9.429 1.00 56.25 145 LEU A O 1
ATOM 1183 N N . LYS A 1 146 ? 17.031 1.836 -9.463 1.00 57.53 146 LYS A N 1
ATOM 1184 C CA . LYS A 1 146 ? 17.006 1.897 -10.935 1.00 57.53 146 LYS A CA 1
ATOM 1185 C C . LYS A 1 146 ? 18.069 2.852 -11.474 1.00 57.53 146 LYS A C 1
ATOM 1187 O O . LYS A 1 146 ? 18.654 2.538 -12.505 1.00 57.53 146 LYS A O 1
ATOM 1192 N N . GLY A 1 147 ? 18.330 3.951 -10.762 1.00 63.06 147 GLY A N 1
ATOM 1193 C CA . GLY A 1 147 ? 19.442 4.855 -11.051 1.00 63.06 147 GLY A CA 1
ATOM 1194 C C . GLY A 1 147 ? 20.774 4.137 -10.868 1.00 63.06 147 GLY A C 1
ATOM 1195 O O . GLY A 1 147 ? 21.543 4.061 -11.817 1.00 63.06 147 GLY A O 1
ATOM 1196 N N . ALA A 1 148 ? 20.974 3.484 -9.718 1.00 64.69 148 ALA A N 1
ATOM 1197 C CA . ALA A 1 148 ? 22.192 2.715 -9.435 1.00 64.69 148 ALA A CA 1
ATOM 1198 C C . ALA A 1 148 ? 22.453 1.587 -10.457 1.00 64.69 148 ALA A C 1
ATOM 1200 O O . ALA A 1 148 ? 23.576 1.364 -10.895 1.00 64.69 148 ALA A O 1
ATOM 1201 N N . ARG A 1 149 ? 21.408 0.885 -10.907 1.00 69.19 149 ARG A N 1
ATOM 1202 C CA . ARG A 1 149 ? 21.531 -0.145 -11.947 1.00 69.19 149 ARG A CA 1
ATOM 1203 C C . ARG A 1 149 ? 21.847 0.454 -13.318 1.00 69.19 149 ARG A C 1
ATOM 1205 O O . ARG A 1 149 ? 22.597 -0.148 -14.075 1.00 69.19 149 ARG A O 1
ATOM 1212 N N . GLN A 1 150 ? 21.276 1.611 -13.656 1.00 73.88 150 GLN A N 1
ATOM 1213 C CA . GLN A 1 150 ? 21.605 2.309 -14.901 1.00 73.88 150 GLN A CA 1
ATOM 1214 C C . GLN A 1 150 ? 23.037 2.847 -14.891 1.00 73.88 150 GLN A C 1
ATOM 1216 O O . GLN A 1 150 ? 23.702 2.752 -15.917 1.00 73.88 150 GLN A O 1
ATOM 1221 N N . THR A 1 151 ? 23.529 3.344 -13.753 1.00 73.06 151 THR A N 1
ATOM 1222 C CA . THR A 1 151 ? 24.922 3.788 -13.621 1.00 73.06 151 THR A CA 1
ATOM 1223 C C . THR A 1 151 ? 25.895 2.619 -13.719 1.00 73.06 151 THR A C 1
ATOM 1225 O O . THR A 1 151 ? 26.871 2.731 -14.449 1.00 73.06 151 THR A O 1
ATOM 1228 N N . ILE A 1 152 ? 25.598 1.474 -13.090 1.00 80.56 152 ILE A N 1
ATOM 1229 C CA . ILE A 1 152 ? 26.424 0.258 -13.210 1.00 80.56 152 ILE A CA 1
ATOM 1230 C C . ILE A 1 152 ? 26.481 -0.220 -14.669 1.00 80.56 152 ILE A C 1
ATOM 1232 O O . ILE A 1 152 ? 27.564 -0.424 -15.202 1.00 80.56 152 ILE A O 1
ATOM 1236 N N . LEU A 1 153 ? 25.336 -0.303 -15.356 1.00 85.69 153 LEU A N 1
ATOM 1237 C CA . LEU A 1 153 ? 25.295 -0.701 -16.770 1.00 85.69 153 LEU A CA 1
ATOM 1238 C C . LEU A 1 153 ? 26.022 0.292 -17.692 1.00 85.69 153 LEU A C 1
ATOM 1240 O O . LEU A 1 153 ? 26.596 -0.109 -18.702 1.00 85.69 153 LEU A O 1
ATOM 1244 N N . ALA A 1 154 ? 25.979 1.590 -17.378 1.00 86.50 154 ALA A N 1
ATOM 1245 C CA . ALA A 1 154 ? 26.704 2.609 -18.133 1.00 86.50 154 ALA A CA 1
ATOM 1246 C C . ALA A 1 154 ? 28.223 2.494 -17.930 1.00 86.50 154 ALA A C 1
ATOM 1248 O O . ALA A 1 154 ? 28.970 2.628 -18.897 1.00 86.50 154 ALA A O 1
ATOM 1249 N N . MET A 1 155 ? 28.664 2.203 -16.703 1.00 87.06 155 MET A N 1
ATOM 1250 C CA . MET A 1 155 ? 30.070 1.945 -16.389 1.00 87.06 155 MET A CA 1
ATOM 1251 C C . MET A 1 155 ? 30.588 0.689 -17.096 1.00 87.06 155 MET A C 1
ATOM 1253 O O . MET A 1 155 ? 31.586 0.774 -17.804 1.00 87.06 155 MET A O 1
ATOM 1257 N N . GLU A 1 156 ? 29.874 -0.438 -16.988 1.00 88.94 156 GLU A N 1
ATOM 1258 C CA . GLU A 1 156 ? 30.246 -1.695 -17.660 1.00 88.94 156 GLU A CA 1
ATOM 1259 C C . GLU A 1 156 ? 30.355 -1.512 -19.179 1.00 88.94 156 GLU A C 1
ATOM 1261 O O . GLU A 1 156 ? 31.300 -1.984 -19.810 1.00 88.94 156 GLU A O 1
ATOM 1266 N N . LYS A 1 157 ? 29.418 -0.771 -19.783 1.00 92.12 157 LYS A N 1
ATOM 1267 C CA . LYS A 1 157 ? 29.479 -0.465 -21.213 1.00 92.12 157 LYS A CA 1
ATOM 1268 C C . LYS A 1 157 ? 30.715 0.369 -21.573 1.00 92.12 157 LYS A C 1
ATOM 1270 O O . LYS A 1 157 ? 31.363 0.075 -22.572 1.00 92.12 157 LYS A O 1
ATOM 1275 N N . GLY A 1 158 ? 31.051 1.379 -20.767 1.00 88.19 158 GLY A N 1
ATOM 1276 C CA . GLY A 1 158 ? 32.242 2.204 -20.982 1.00 88.19 158 GLY A CA 1
ATOM 1277 C C . GLY A 1 158 ? 33.546 1.404 -20.908 1.00 88.19 158 GLY A C 1
ATOM 1278 O O . GLY A 1 158 ? 34.458 1.642 -21.699 1.00 88.19 158 GLY A O 1
ATOM 1279 N N . GLU A 1 159 ? 33.627 0.419 -20.012 1.00 89.44 159 GLU A N 1
ATOM 1280 C CA . GLU A 1 159 ? 34.781 -0.483 -19.932 1.00 89.44 159 GLU A CA 1
ATOM 1281 C C . GLU A 1 159 ? 34.886 -1.397 -21.155 1.00 89.44 159 GLU A C 1
ATOM 1283 O O . GLU A 1 159 ? 35.970 -1.527 -21.725 1.00 89.44 159 GLU A O 1
ATOM 1288 N N . ILE A 1 160 ? 33.770 -1.972 -21.612 1.00 89.44 160 ILE A N 1
ATOM 1289 C CA . ILE A 1 160 ? 33.732 -2.794 -22.832 1.00 89.44 160 ILE A CA 1
ATOM 1290 C C . ILE A 1 160 ? 34.176 -1.978 -24.051 1.00 89.44 160 ILE A C 1
ATOM 1292 O O . ILE A 1 160 ? 34.993 -2.444 -24.845 1.00 89.44 160 ILE A O 1
ATOM 1296 N N . ASP A 1 161 ? 33.682 -0.747 -24.191 1.00 90.38 161 ASP A N 1
ATOM 1297 C CA . ASP A 1 161 ? 34.058 0.139 -25.295 1.00 90.38 161 ASP A CA 1
ATOM 1298 C C . ASP A 1 161 ? 35.562 0.479 -25.251 1.00 90.38 161 ASP A C 1
ATOM 1300 O O . ASP A 1 161 ? 36.225 0.502 -26.292 1.00 90.38 161 ASP A O 1
ATOM 1304 N N . LYS A 1 162 ? 36.135 0.653 -24.051 1.00 89.31 162 LYS A N 1
ATOM 1305 C CA . LYS A 1 162 ? 37.579 0.855 -23.861 1.00 89.31 162 LYS A CA 1
ATOM 1306 C C . LYS A 1 162 ? 38.392 -0.376 -24.274 1.00 89.31 162 LYS A C 1
ATOM 1308 O O . LYS A 1 162 ? 39.371 -0.223 -25.000 1.00 89.31 162 LYS A O 1
ATOM 1313 N N . TYR A 1 163 ? 37.984 -1.578 -23.862 1.00 87.56 163 TYR A N 1
ATOM 1314 C CA . TYR A 1 163 ? 38.640 -2.824 -24.277 1.00 87.56 163 TYR A CA 1
ATOM 1315 C C . TYR A 1 163 ? 38.585 -3.022 -25.794 1.00 87.56 163 TYR A C 1
ATOM 1317 O O . TYR A 1 163 ? 39.603 -3.331 -26.404 1.00 87.56 163 TYR A O 1
ATOM 1325 N N . ASN A 1 164 ? 37.432 -2.771 -26.417 1.00 88.75 164 ASN A N 1
ATOM 1326 C CA . ASN A 1 164 ? 37.278 -2.871 -27.869 1.00 88.75 164 ASN A CA 1
ATOM 1327 C C . ASN A 1 164 ? 38.157 -1.862 -28.624 1.00 88.75 164 ASN A C 1
ATOM 1329 O O . ASN A 1 164 ? 38.666 -2.177 -29.695 1.00 88.75 164 ASN A O 1
ATOM 1333 N N . SER A 1 165 ? 38.346 -0.657 -28.076 1.00 86.31 165 SER A N 1
ATOM 1334 C CA . SER A 1 165 ? 39.254 0.348 -28.643 1.00 86.31 165 SER A CA 1
ATOM 1335 C C . SER A 1 165 ? 40.715 -0.114 -28.607 1.00 86.31 165 SER A C 1
ATOM 1337 O O . SER A 1 165 ? 41.421 -0.025 -29.609 1.00 86.31 165 SER A O 1
ATOM 1339 N N . VAL A 1 166 ? 41.155 -0.678 -27.475 1.00 85.88 166 VAL A N 1
ATOM 1340 C CA . VAL A 1 166 ? 42.504 -1.252 -27.341 1.00 85.88 166 VAL A CA 1
ATOM 1341 C C . VAL A 1 166 ? 42.697 -2.413 -28.314 1.00 85.88 166 VAL A C 1
ATOM 1343 O O . VAL A 1 166 ? 43.718 -2.460 -28.991 1.00 85.88 166 VAL A O 1
ATOM 1346 N N . LEU A 1 167 ? 41.703 -3.299 -28.431 1.00 82.31 167 LEU A N 1
ATOM 1347 C CA . LEU A 1 167 ? 41.753 -4.446 -29.337 1.00 82.31 167 LEU A CA 1
ATOM 1348 C C . LEU A 1 167 ? 41.915 -4.006 -30.801 1.00 82.31 167 LEU A C 1
ATOM 1350 O O . LEU A 1 167 ? 42.793 -4.500 -31.504 1.00 82.31 167 LEU A O 1
ATOM 1354 N N . LYS A 1 168 ? 41.134 -3.008 -31.234 1.00 83.44 168 LYS A N 1
ATOM 1355 C CA . LYS A 1 168 ? 41.255 -2.426 -32.578 1.00 83.44 168 LYS A CA 1
ATOM 1356 C C . LYS A 1 168 ? 42.626 -1.812 -32.825 1.00 83.44 168 LYS A C 1
ATOM 1358 O O . LYS A 1 168 ? 43.227 -2.074 -33.857 1.00 83.44 168 LYS A O 1
ATOM 1363 N N . HIS A 1 169 ? 43.156 -1.056 -31.864 1.00 76.50 169 HIS A N 1
ATOM 1364 C CA . HIS A 1 169 ? 44.504 -0.503 -31.986 1.00 76.50 169 HIS A CA 1
ATOM 1365 C C . HIS A 1 169 ? 45.588 -1.586 -32.047 1.00 76.50 169 HIS A C 1
ATOM 1367 O O . HIS A 1 169 ? 46.597 -1.393 -32.719 1.00 76.50 169 HIS A O 1
ATOM 1373 N N . THR A 1 170 ? 45.415 -2.723 -31.368 1.00 75.44 170 THR A N 1
ATOM 1374 C CA . THR A 1 170 ? 46.361 -3.844 -31.477 1.00 75.44 170 THR A CA 1
ATOM 1375 C C . THR A 1 170 ? 46.243 -4.598 -32.797 1.00 75.44 170 THR A C 1
ATOM 1377 O O . THR A 1 170 ? 47.262 -5.042 -33.311 1.00 75.44 170 THR A O 1
ATOM 1380 N N . GLU A 1 171 ? 45.045 -4.711 -33.372 1.00 75.62 171 GLU A N 1
ATOM 1381 C CA . GLU A 1 171 ? 44.841 -5.308 -34.700 1.00 75.62 171 GLU A CA 1
ATOM 1382 C C . GLU A 1 171 ? 45.439 -4.416 -35.797 1.00 75.62 171 GLU A C 1
ATOM 1384 O O . GLU A 1 171 ? 46.221 -4.891 -36.615 1.00 75.62 171 GLU A O 1
ATOM 1389 N N . GLU A 1 172 ? 45.168 -3.109 -35.749 1.00 71.69 172 GLU A N 1
ATOM 1390 C CA . GLU A 1 172 ? 45.685 -2.128 -36.712 1.00 71.69 172 GLU A CA 1
ATOM 1391 C C . GLU A 1 172 ? 47.217 -1.996 -36.654 1.00 71.69 172 GLU A C 1
ATOM 1393 O O . GLU A 1 172 ? 47.857 -1.839 -37.689 1.00 71.69 172 GLU A O 1
ATOM 1398 N N . ASN A 1 173 ? 47.831 -2.099 -35.469 1.00 64.25 173 ASN A N 1
ATOM 1399 C CA . ASN A 1 173 ? 49.292 -2.028 -35.326 1.00 64.25 173 ASN A CA 1
ATOM 1400 C C . ASN A 1 173 ? 49.991 -3.391 -35.494 1.00 64.25 173 ASN A C 1
ATOM 1402 O O . ASN A 1 173 ? 51.137 -3.438 -35.936 1.00 64.25 173 ASN A O 1
ATOM 1406 N N . GLY A 1 174 ? 49.324 -4.503 -35.171 1.00 57.41 174 GLY A N 1
ATOM 1407 C CA . GLY A 1 174 ? 49.860 -5.858 -35.347 1.00 57.41 174 GLY A CA 1
ATOM 1408 C C . GLY A 1 174 ? 49.932 -6.294 -36.813 1.00 57.41 174 GLY A C 1
ATOM 1409 O O . GLY A 1 174 ? 50.785 -7.104 -37.178 1.00 57.41 174 GLY A O 1
ATOM 1410 N N . GLU A 1 175 ? 49.093 -5.717 -37.675 1.00 51.78 175 GLU A N 1
ATOM 1411 C CA . GLU A 1 175 ? 49.168 -5.926 -39.122 1.00 51.78 175 GLU A CA 1
ATOM 1412 C C . GLU A 1 175 ? 50.410 -5.243 -39.733 1.00 51.78 175 GLU A C 1
ATOM 1414 O O . GLU A 1 175 ? 50.980 -5.754 -40.693 1.00 51.78 175 GLU A O 1
ATOM 1419 N N . TYR A 1 176 ? 50.927 -4.164 -39.130 1.00 50.75 176 TYR A N 1
ATOM 1420 C CA . TYR A 1 176 ? 52.140 -3.482 -39.607 1.00 50.75 176 TYR A CA 1
ATOM 1421 C C . TYR A 1 176 ? 53.449 -4.231 -39.296 1.00 50.75 176 TYR A C 1
ATOM 1423 O O . TYR A 1 176 ? 54.384 -4.165 -40.099 1.00 50.75 176 TYR A O 1
ATOM 1431 N N . ASP A 1 177 ? 53.522 -4.985 -38.195 1.00 50.16 177 ASP A N 1
ATOM 1432 C CA . ASP A 1 177 ? 54.749 -5.702 -37.799 1.00 50.16 177 ASP A CA 1
ATOM 1433 C C . ASP A 1 177 ? 54.974 -7.006 -38.591 1.00 50.16 177 ASP A C 1
ATOM 1435 O O . ASP A 1 177 ? 56.116 -7.404 -38.838 1.00 50.16 177 ASP A O 1
ATOM 1439 N N . MET A 1 178 ? 53.911 -7.651 -39.089 1.00 49.28 178 MET A N 1
ATOM 1440 C CA . MET A 1 178 ? 54.050 -8.841 -39.946 1.00 49.28 178 MET A CA 1
ATOM 1441 C C . MET A 1 178 ? 54.516 -8.523 -41.375 1.00 49.28 178 MET A C 1
ATOM 1443 O O . MET A 1 178 ? 55.131 -9.379 -42.014 1.00 49.28 178 MET A O 1
ATOM 1447 N N . PHE A 1 179 ? 54.284 -7.307 -41.881 1.00 49.47 179 PHE A N 1
ATOM 1448 C CA . PHE A 1 179 ? 54.732 -6.918 -43.224 1.00 49.47 179 PHE A CA 1
ATOM 1449 C C . PHE A 1 179 ? 56.190 -6.430 -43.281 1.00 49.47 179 PHE A C 1
ATOM 1451 O O . PHE A 1 179 ? 56.775 -6.426 -44.365 1.00 49.47 179 PHE A O 1
ATOM 1458 N N . GLN A 1 180 ? 56.826 -6.091 -42.151 1.00 50.75 180 GLN A N 1
ATOM 1459 C CA . GLN A 1 180 ? 58.256 -5.735 -42.139 1.00 50.75 180 GLN A CA 1
ATOM 1460 C C . GLN A 1 180 ? 59.190 -6.949 -42.009 1.00 50.75 180 GLN A C 1
ATOM 1462 O O . GLN A 1 180 ? 60.307 -6.916 -42.528 1.00 50.75 180 GLN A O 1
ATOM 1467 N N . ALA A 1 181 ? 58.727 -8.061 -41.427 1.00 50.44 181 ALA A N 1
ATOM 1468 C CA . ALA A 1 181 ? 59.539 -9.268 -41.238 1.00 50.44 181 ALA A CA 1
ATOM 1469 C C . ALA A 1 181 ? 59.817 -10.075 -42.530 1.00 50.44 181 ALA A C 1
ATOM 1471 O O . ALA A 1 181 ? 60.633 -10.994 -42.511 1.00 50.44 181 ALA A O 1
ATOM 1472 N N . SER A 1 182 ? 59.182 -9.746 -43.664 1.00 52.47 182 SER A N 1
ATOM 1473 C CA . SER A 1 182 ? 59.297 -10.520 -44.917 1.00 52.47 182 SER A CA 1
ATOM 1474 C C . SER A 1 182 ? 60.295 -9.959 -45.948 1.00 52.47 182 SER A C 1
ATOM 1476 O O . SER A 1 182 ? 60.410 -10.495 -47.047 1.00 52.47 182 SER A O 1
ATOM 1478 N N . THR A 1 183 ? 61.046 -8.894 -45.632 1.00 54.88 183 THR A N 1
ATOM 1479 C CA . THR A 1 183 ? 61.934 -8.228 -46.617 1.00 54.88 183 THR A CA 1
ATOM 1480 C C . THR A 1 183 ? 63.433 -8.489 -46.449 1.00 54.88 183 THR A C 1
ATOM 1482 O O . THR A 1 183 ? 64.230 -7.902 -47.177 1.00 54.88 183 THR A O 1
ATOM 1485 N N . HIS A 1 184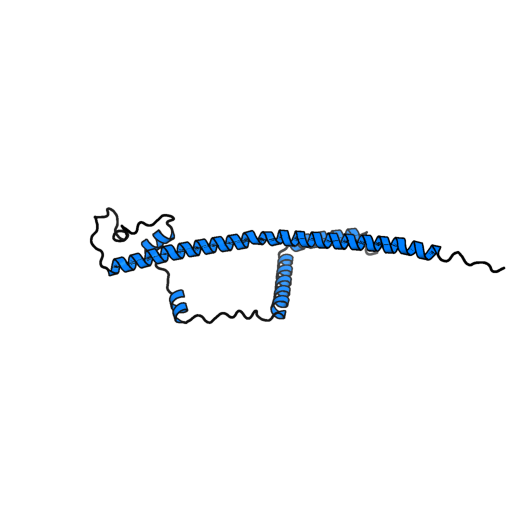 ? 63.867 -9.378 -45.552 1.00 54.22 184 HIS A N 1
ATOM 1486 C CA . HIS A 1 184 ? 65.288 -9.734 -45.414 1.00 54.22 184 HIS A CA 1
ATOM 1487 C C . HIS A 1 184 ? 65.529 -11.216 -45.707 1.00 54.22 184 HIS A C 1
ATOM 1489 O O . HIS A 1 184 ? 65.707 -12.038 -44.814 1.00 54.22 184 HIS A O 1
ATOM 1495 N N . SER A 1 185 ? 65.556 -11.547 -47.000 1.00 50.62 185 SER A N 1
ATOM 1496 C CA . SER A 1 185 ? 66.134 -12.799 -47.489 1.00 50.62 185 SER A CA 1
ATOM 1497 C C . SER A 1 185 ? 67.643 -12.588 -47.684 1.00 50.62 185 SER A C 1
ATOM 1499 O O . SER A 1 185 ? 68.021 -11.749 -48.508 1.00 50.62 185 SER A O 1
ATOM 1501 N N . PRO A 1 186 ? 68.530 -13.302 -46.966 1.00 54.81 186 PRO A N 1
ATOM 1502 C CA . PRO A 1 186 ? 69.962 -13.169 -47.172 1.00 54.81 186 PRO A CA 1
ATOM 1503 C C . PRO A 1 186 ? 70.338 -13.848 -48.491 1.00 54.81 186 PRO A C 1
ATOM 1505 O O . PRO A 1 186 ? 70.065 -15.027 -48.720 1.00 54.81 186 PRO A O 1
ATOM 1508 N N . ARG A 1 187 ? 70.936 -13.064 -49.388 1.00 51.56 187 ARG A N 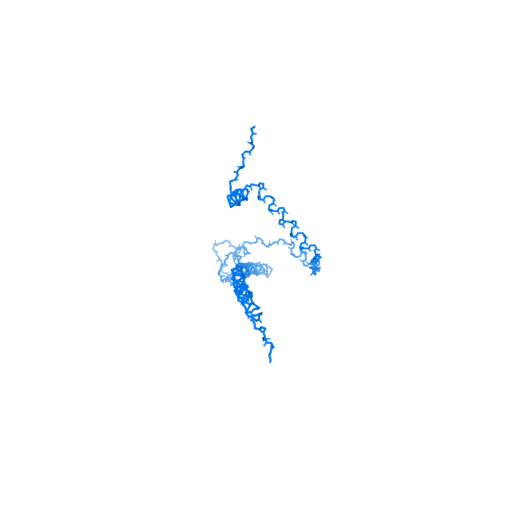1
ATOM 1509 C CA . ARG A 1 187 ? 71.531 -13.541 -50.635 1.00 51.56 187 ARG A CA 1
ATOM 1510 C C . ARG A 1 187 ? 72.769 -14.359 -50.268 1.00 51.56 187 ARG A C 1
ATOM 1512 O O . ARG A 1 187 ? 73.724 -13.804 -49.735 1.00 51.56 187 ARG A O 1
ATOM 1519 N N . GLY A 1 188 ? 72.711 -15.663 -50.521 1.00 57.53 188 GLY A N 1
ATOM 1520 C CA . GLY A 1 188 ? 73.853 -16.557 -50.377 1.00 57.53 188 GLY A CA 1
ATOM 1521 C C . GLY A 1 188 ? 75.004 -16.145 -51.294 1.00 57.53 188 GLY A C 1
ATOM 1522 O O . GLY A 1 188 ? 74.786 -15.827 -52.466 1.00 57.53 188 GLY A O 1
ATOM 1523 N N . GLY A 1 189 ? 76.204 -16.166 -50.723 1.00 49.16 189 GLY A N 1
ATOM 1524 C CA . GLY A 1 189 ? 77.506 -16.058 -51.366 1.00 49.16 189 GLY A CA 1
ATOM 1525 C C . GLY A 1 189 ? 78.517 -16.780 -50.494 1.00 49.16 189 GLY A C 1
ATOM 1526 O O . GLY A 1 189 ? 78.426 -16.596 -49.259 1.00 49.16 189 GLY A O 1
#

Secondary structure (DSSP, 8-state):
-----S-SSHHHHHHHHHHHHHHHHTSHHHHHHHHHHHHHHHHHHHHTT-S---------HHHHHHHHSPPP--HHHHHHHH--S---GGGTTTTTSPSSPPS-----HHHHHHHHHHHHHHHHHHHHHHHHHHHHHHHHHGGGHHHHHHHHHHHHHHHHHHHHHHHHHHHHHHHHHHHHTTS------

Radius of gyration: 36.89 Å; chains: 1; bounding box: 100×40×104 Å

Sequence (189 aa):
MGRISKYNTPEEKRQAIAANSRRYAHTDKGRDARNTSQRAAYRRNTSRKGPSVTYTHTLPRDLLQYAVKPLPSSDLFLSTLHDDGTVDESDLDHWDLPPPYTRSQTLSSSAYAINLVDVVHGRNLRRHRKEGRDRMEDYRSRKNLKGARQTILAMEKGEIDKYNSVLKHTEENGEYDMFQASTHSPRGG

Foldseek 3Di:
DDDDDPDPDPVRVVVVVVVVLVVLCPDPNNVVVVVVVVVVVVCVVCVVVPPPPPPPPDDPVVVVVVVPDDQDPDPLLVCLLPDPDDPDLVCLQFVVDDDDGDPDDDDDPVSNVVSVVSNVSSPVVNVVVVVVVVVVVVVVVCVCVVVVVVVVVVVVVVVVVVVVVVVVVCVVVVVVVVVVVPPDDDDDD

Organism: NCBI:txid1759441